Protein AF-A0A941TWW2-F1 (afdb_monomer_lite)

pLDDT: mean 86.28, std 21.62, range [27.8, 98.62]

Secondary structure (DSSP, 8-state):
--TT-----------S-S--------------------HHHHHHHHHHHHHHHHHHHHHHHHHHHHHHHHHHTTS-TTPPP-TTSTTHHHHHHHHHHHHHHHHHHHHHHHHHHHHHHHHHHHHHHHHH---TT-TTHHHHHHHHHHHHHHHHHHHHHHHHHHHTT----TTS-HHHHHHHHHHHHH-GGGS-TTSPPPHHHHHHHHHHHHHHHHHHHHHHHHH-

Structure (mmCIF, N/CA/C/O backbone):
data_AF-A0A941TWW2-F1
#
_entry.id   AF-A0A941TWW2-F1
#
loop_
_atom_site.group_PDB
_atom_site.id
_atom_site.type_symbol
_atom_site.label_atom_id
_atom_site.label_alt_id
_atom_site.label_comp_id
_atom_site.label_asym_id
_atom_site.label_entity_id
_atom_site.label_seq_id
_atom_site.pdbx_PDB_ins_code
_atom_site.Cartn_x
_atom_site.Cartn_y
_atom_site.Cartn_z
_atom_site.occupancy
_atom_site.B_iso_or_equiv
_atom_site.auth_seq_id
_atom_site.auth_comp_id
_atom_site.auth_asym_id
_atom_site.auth_atom_id
_atom_site.pdbx_PDB_model_num
ATOM 1 N N . MET A 1 1 ? -7.778 19.642 9.843 1.00 31.55 1 MET A N 1
ATOM 2 C CA . MET A 1 1 ? -6.956 19.128 8.729 1.00 31.55 1 MET A CA 1
ATOM 3 C C . MET A 1 1 ? -7.679 17.928 8.153 1.00 31.55 1 MET A C 1
ATOM 5 O O . MET A 1 1 ? -7.738 16.903 8.819 1.00 31.55 1 MET A O 1
ATOM 9 N N . ASP A 1 2 ? -8.313 18.091 6.994 1.00 27.80 2 ASP A N 1
ATOM 10 C CA . ASP A 1 2 ? -8.985 16.993 6.299 1.00 27.80 2 ASP A CA 1
ATOM 11 C C . ASP A 1 2 ? -7.942 16.050 5.682 1.00 27.80 2 ASP A C 1
ATOM 13 O O . ASP A 1 2 ? -7.173 16.494 4.828 1.00 27.80 2 ASP A O 1
ATOM 17 N N . PRO A 1 3 ? -7.920 14.755 6.040 1.00 31.70 3 PRO A N 1
ATOM 18 C CA . PRO A 1 3 ? -7.000 13.784 5.444 1.00 31.70 3 PRO A CA 1
ATOM 19 C C . PRO A 1 3 ? -7.348 13.426 3.985 1.00 31.70 3 PRO A C 1
ATOM 21 O O . PRO A 1 3 ? -6.664 12.611 3.380 1.00 31.70 3 PRO A O 1
ATOM 24 N N . ASN A 1 4 ? -8.397 14.033 3.412 1.00 33.44 4 ASN A N 1
ATOM 25 C CA . ASN A 1 4 ? -8.918 13.741 2.073 1.00 33.44 4 ASN A CA 1
ATOM 26 C C . ASN A 1 4 ? -8.639 14.828 1.025 1.00 33.44 4 ASN A C 1
ATOM 28 O O . ASN A 1 4 ? -9.152 14.744 -0.091 1.00 33.44 4 ASN A O 1
ATOM 32 N N . ARG A 1 5 ? -7.811 15.835 1.329 1.00 30.86 5 ARG A N 1
ATOM 33 C CA . ARG A 1 5 ? -7.345 16.791 0.314 1.00 30.86 5 ARG A CA 1
ATOM 34 C C . ARG A 1 5 ? -6.150 16.193 -0.433 1.00 30.86 5 ARG A C 1
ATOM 36 O O . ARG A 1 5 ? -5.017 16.631 -0.264 1.00 30.86 5 ARG A O 1
ATOM 43 N N . ILE A 1 6 ? -6.406 15.144 -1.218 1.00 37.75 6 ILE A N 1
ATOM 44 C CA . ILE A 1 6 ? -5.448 14.666 -2.218 1.00 37.75 6 ILE A CA 1
ATOM 45 C C . ILE A 1 6 ? -5.295 15.809 -3.216 1.00 37.75 6 ILE A C 1
ATOM 47 O O . ILE A 1 6 ? -6.261 16.220 -3.854 1.00 37.75 6 ILE A O 1
ATOM 51 N N . ASN A 1 7 ? -4.092 16.368 -3.245 1.00 32.19 7 ASN A N 1
ATOM 52 C CA . ASN A 1 7 ? -3.672 17.433 -4.135 1.00 32.19 7 ASN A CA 1
ATOM 53 C C . ASN A 1 7 ? -3.920 16.969 -5.581 1.00 32.19 7 ASN A C 1
ATOM 55 O O . ASN A 1 7 ? -3.182 16.135 -6.100 1.00 32.19 7 ASN A O 1
ATOM 59 N N . ASP A 1 8 ? -4.996 17.457 -6.197 1.00 39.62 8 ASP A N 1
ATOM 60 C CA . ASP A 1 8 ? -5.318 17.250 -7.609 1.00 39.62 8 ASP A CA 1
ATOM 61 C C . ASP A 1 8 ? -4.437 18.203 -8.425 1.00 39.62 8 ASP A C 1
ATOM 63 O O . ASP A 1 8 ? -4.885 19.221 -8.946 1.00 39.62 8 ASP A O 1
ATOM 67 N N . GLN A 1 9 ? -3.129 17.942 -8.407 1.00 31.66 9 GLN A N 1
ATOM 68 C CA . GLN A 1 9 ? -2.209 18.599 -9.322 1.00 31.66 9 GLN A CA 1
ATOM 69 C C . GLN A 1 9 ? -2.414 17.954 -10.700 1.00 31.66 9 GLN A C 1
ATOM 71 O O . GLN A 1 9 ? -2.431 16.719 -10.782 1.00 31.66 9 GLN A O 1
ATOM 76 N N . PRO A 1 10 ? -2.610 18.742 -11.770 1.00 34.22 10 PRO A N 1
ATOM 77 C CA . PRO A 1 10 ? -2.652 18.196 -13.117 1.00 34.22 10 PRO A CA 1
ATOM 78 C C . PRO A 1 10 ? -1.336 17.456 -13.387 1.00 34.22 10 PRO A C 1
ATOM 80 O O . PRO A 1 10 ? -0.259 17.965 -13.089 1.00 34.22 10 PRO A O 1
ATOM 83 N N . ASP A 1 11 ? -1.429 16.230 -13.908 1.00 42.19 11 ASP A N 1
ATOM 84 C CA . ASP A 1 11 ? -0.271 15.445 -14.339 1.00 42.19 11 ASP A CA 1
ATOM 85 C C . ASP A 1 11 ? 0.396 16.182 -15.531 1.00 42.19 11 ASP A C 1
ATOM 87 O O . ASP A 1 11 ? 0.048 15.937 -16.687 1.00 42.19 11 ASP A O 1
ATOM 91 N N . GLU A 1 12 ? 1.300 17.133 -15.260 1.00 35.75 12 GLU A N 1
ATOM 92 C CA . GLU A 1 12 ? 1.979 17.963 -16.276 1.00 35.75 12 GLU A CA 1
ATOM 93 C C . GLU A 1 12 ? 3.035 17.201 -17.099 1.00 35.75 12 GLU A C 1
ATOM 95 O O . GLU A 1 12 ? 3.472 17.686 -18.141 1.00 35.75 12 GLU A O 1
ATOM 100 N N . ASP A 1 13 ? 3.359 15.958 -16.741 1.00 37.91 13 ASP A N 1
ATOM 101 C CA . ASP A 1 13 ? 4.308 15.120 -17.483 1.00 37.91 13 ASP A CA 1
ATOM 102 C C . ASP A 1 13 ? 3.626 14.257 -18.557 1.00 37.91 13 ASP A C 1
ATOM 104 O O . ASP A 1 13 ? 3.825 13.044 -18.661 1.00 37.91 13 ASP A O 1
ATOM 108 N N . ASN A 1 14 ? 2.820 14.900 -19.404 1.00 39.22 14 ASN A N 1
ATOM 109 C CA . ASN A 1 14 ? 2.452 14.351 -20.706 1.00 39.22 14 ASN A CA 1
ATOM 110 C C . ASN A 1 14 ? 3.455 14.863 -21.756 1.00 39.22 14 ASN A C 1
ATOM 112 O O . ASN A 1 14 ? 3.296 15.988 -22.243 1.00 39.22 14 ASN A O 1
ATOM 116 N N . PRO A 1 15 ? 4.488 14.091 -22.152 1.00 35.12 15 PRO A N 1
ATOM 117 C CA . PRO A 1 15 ? 5.307 14.477 -23.288 1.00 35.12 15 PRO A CA 1
ATOM 118 C C . PRO A 1 15 ? 4.431 14.419 -24.544 1.00 35.12 15 PRO A C 1
ATOM 120 O O . PRO A 1 15 ? 4.076 13.344 -25.026 1.00 35.12 15 PRO A O 1
ATOM 123 N N . LYS A 1 16 ? 4.056 15.607 -25.032 1.00 39.44 16 LYS A N 1
ATOM 124 C CA . LYS A 1 16 ? 3.366 15.864 -26.302 1.00 39.44 16 LYS A CA 1
ATOM 125 C C . LYS A 1 16 ? 3.783 14.861 -27.385 1.00 39.44 16 LYS A C 1
ATOM 127 O O . LYS A 1 16 ? 4.965 14.765 -27.705 1.00 39.44 16 LYS A O 1
ATOM 132 N N . GLY A 1 17 ? 2.805 14.195 -28.000 1.00 35.50 17 GLY A N 1
ATOM 133 C CA . GLY A 1 17 ? 3.034 13.410 -29.213 1.00 35.50 17 GLY A CA 1
ATOM 134 C C . GLY A 1 17 ? 2.022 12.292 -29.436 1.00 35.50 17 GLY A C 1
ATOM 135 O O . GLY A 1 17 ? 2.401 11.128 -29.435 1.00 35.50 17 GLY A O 1
ATOM 136 N N . ALA A 1 18 ? 0.749 12.632 -29.622 1.00 31.48 18 ALA A N 1
ATOM 137 C CA . ALA A 1 18 ? -0.189 11.768 -30.330 1.00 31.48 18 ALA A CA 1
ATOM 138 C C . ALA A 1 18 ? -1.117 12.663 -31.157 1.00 31.48 18 ALA A C 1
ATOM 140 O O . ALA A 1 18 ? -1.601 13.685 -30.664 1.00 31.48 18 ALA A O 1
ATOM 141 N N . ASP A 1 19 ? -1.251 12.300 -32.425 1.00 29.80 19 ASP A N 1
ATOM 142 C CA . ASP A 1 19 ? -1.867 13.037 -33.518 1.00 29.80 19 ASP A CA 1
ATOM 143 C C . ASP A 1 19 ? -3.165 13.762 -33.155 1.00 29.80 19 ASP A C 1
ATOM 145 O O . ASP A 1 19 ? -4.159 13.163 -32.745 1.00 29.80 19 ASP A O 1
ATOM 149 N N . ARG A 1 20 ? -3.177 15.076 -33.393 1.00 32.50 20 ARG A N 1
ATOM 150 C CA . ARG A 1 20 ? -4.419 15.828 -33.572 1.00 32.50 20 ARG A CA 1
ATOM 151 C C . ARG A 1 20 ? -4.822 15.691 -35.035 1.00 32.50 20 ARG A C 1
ATOM 153 O O . ARG A 1 20 ? -4.457 16.533 -35.849 1.00 32.50 20 ARG A O 1
ATOM 160 N N . HIS A 1 21 ? -5.551 14.629 -35.365 1.00 30.73 21 HIS A N 1
ATOM 161 C CA . HIS A 1 21 ? -6.350 14.626 -36.584 1.00 30.73 21 HIS A CA 1
ATOM 162 C C . HIS A 1 21 ? -7.645 15.391 -36.305 1.00 30.73 21 HIS A C 1
ATOM 164 O O . HIS A 1 21 ? -8.498 14.964 -35.530 1.00 30.73 21 HIS A O 1
ATOM 170 N N . GLU A 1 22 ? -7.720 16.582 -36.886 1.00 30.61 22 GLU A N 1
ATOM 171 C CA . GLU A 1 22 ? -8.873 17.468 -36.862 1.00 30.61 22 GLU A CA 1
ATOM 172 C C . GLU A 1 22 ? -9.880 17.080 -37.956 1.00 30.61 22 GLU A C 1
ATOM 174 O O . GLU A 1 22 ? -9.494 16.683 -39.054 1.00 30.61 22 GLU A O 1
ATOM 179 N N . ALA A 1 23 ? -11.156 17.294 -37.619 1.00 31.08 23 ALA A N 1
ATOM 180 C CA . ALA A 1 23 ? -12.359 17.311 -38.452 1.00 31.08 23 ALA A CA 1
ATOM 181 C C . ALA A 1 23 ? -13.025 15.964 -38.798 1.00 31.08 23 ALA A C 1
ATOM 183 O O . ALA A 1 23 ? -12.758 15.360 -39.829 1.00 31.08 23 ALA A O 1
ATOM 184 N N . ASP A 1 24 ? -14.055 15.624 -38.016 1.00 31.86 24 ASP A N 1
ATOM 185 C CA . ASP A 1 24 ? -15.310 15.144 -38.597 1.00 31.86 24 ASP A CA 1
ATOM 186 C C . ASP A 1 24 ? -16.445 16.075 -38.144 1.00 31.86 24 ASP A C 1
ATOM 188 O O . ASP A 1 24 ? -16.728 16.220 -36.951 1.00 31.86 24 ASP A O 1
ATOM 192 N N . ARG A 1 25 ? -17.017 16.802 -39.107 1.00 37.47 25 ARG A N 1
ATOM 193 C CA . ARG A 1 25 ? -18.183 17.664 -38.911 1.00 37.47 25 ARG A CA 1
ATOM 194 C C . ARG A 1 25 ? -19.414 16.886 -39.357 1.00 37.47 25 ARG A C 1
ATOM 196 O O . ARG A 1 25 ? -19.661 16.768 -40.550 1.00 37.47 25 ARG A O 1
ATOM 203 N N . GLY A 1 26 ? -20.230 16.531 -38.370 1.00 37.03 26 GLY A N 1
ATOM 204 C CA . GLY A 1 26 ? -21.675 16.393 -38.501 1.00 37.03 26 GLY A CA 1
ATOM 205 C C . GLY A 1 26 ? -22.182 14.979 -38.750 1.00 37.03 26 GLY A C 1
ATOM 206 O O . GLY A 1 26 ? -22.039 14.456 -39.849 1.00 37.03 26 GLY A O 1
ATOM 207 N N . ARG A 1 27 ? -22.931 14.443 -37.780 1.00 36.59 27 ARG A N 1
ATOM 208 C CA . ARG A 1 27 ? -24.229 13.821 -38.061 1.00 36.59 27 ARG A CA 1
ATOM 209 C C . ARG A 1 27 ? -25.062 13.681 -36.792 1.00 36.59 27 ARG A C 1
ATOM 211 O O . ARG A 1 27 ? -24.553 13.328 -35.735 1.00 36.59 27 ARG A O 1
ATOM 218 N N . ASP A 1 28 ? -26.338 13.974 -36.965 1.00 40.09 28 ASP A N 1
ATOM 219 C CA . ASP A 1 28 ? -27.452 13.793 -36.047 1.00 40.09 28 ASP A CA 1
ATOM 220 C C . ASP A 1 28 ? -27.391 12.424 -35.354 1.00 40.09 28 ASP A C 1
ATOM 222 O O . ASP A 1 28 ? -27.399 11.380 -36.007 1.00 40.09 28 ASP A O 1
ATOM 226 N N . GLY A 1 29 ? -27.312 12.426 -34.027 1.00 37.59 29 GLY A N 1
ATOM 227 C CA . GLY A 1 29 ? -27.297 11.218 -33.218 1.00 37.59 29 GLY A CA 1
ATOM 228 C C . GLY A 1 29 ? -27.858 11.549 -31.850 1.00 37.59 29 GLY A C 1
ATOM 229 O O . GLY A 1 29 ? -27.303 12.403 -31.167 1.00 37.59 29 GLY A O 1
ATOM 230 N N . GLU A 1 30 ? -28.981 10.912 -31.519 1.00 39.44 30 GLU A N 1
ATOM 231 C CA . GLU A 1 30 ? -29.586 10.802 -30.189 1.00 39.44 30 GLU A CA 1
ATOM 232 C C . GLU A 1 30 ? -28.590 11.115 -29.066 1.00 39.44 30 GLU A C 1
ATOM 234 O O . GLU A 1 30 ? -27.539 10.473 -28.978 1.00 39.44 30 GLU A O 1
ATOM 239 N N . ASP A 1 31 ? -28.923 12.079 -28.203 1.00 43.62 31 ASP A N 1
ATOM 240 C CA . ASP A 1 31 ? -28.197 12.341 -26.961 1.00 43.62 31 ASP A CA 1
ATOM 241 C C . ASP A 1 31 ? -28.288 11.093 -26.067 1.00 43.62 31 ASP A C 1
ATOM 243 O O . ASP A 1 31 ? -29.102 11.002 -25.146 1.00 43.62 31 ASP A O 1
ATOM 247 N N . VAL A 1 32 ? -27.454 10.089 -26.346 1.00 50.03 32 VAL A N 1
ATOM 248 C CA . VAL A 1 32 ? -27.241 8.943 -25.475 1.00 50.03 32 VAL A CA 1
ATOM 249 C C . VAL A 1 32 ? -26.565 9.511 -24.240 1.00 50.03 32 VAL A C 1
ATOM 251 O O . VAL A 1 32 ? -25.343 9.679 -24.193 1.00 50.03 32 VAL A O 1
ATOM 254 N N . VAL A 1 33 ? -27.378 9.869 -23.246 1.00 48.59 33 VAL A N 1
ATOM 255 C CA . VAL A 1 33 ? -26.927 10.294 -21.925 1.00 48.59 33 VAL A CA 1
ATOM 256 C C . VAL A 1 33 ? -26.059 9.167 -21.378 1.00 48.59 33 VAL A C 1
ATOM 258 O O . VAL A 1 33 ? -26.560 8.170 -20.860 1.00 48.59 33 VAL A O 1
ATOM 261 N N . LYS A 1 34 ? -24.735 9.291 -21.535 1.00 53.09 34 LYS A N 1
ATOM 262 C CA . LYS A 1 34 ? -23.790 8.326 -20.974 1.00 53.09 34 LYS A CA 1
ATOM 263 C C . LYS A 1 34 ? -24.068 8.256 -19.471 1.00 53.09 34 LYS A C 1
ATOM 265 O O . LYS A 1 34 ? -24.063 9.311 -18.825 1.00 53.09 34 LYS A O 1
ATOM 270 N N . PRO A 1 35 ? -24.321 7.063 -18.903 1.00 65.50 35 PRO A N 1
ATOM 271 C CA . PRO A 1 35 ? -24.608 6.945 -17.484 1.00 65.50 35 PRO A CA 1
ATOM 272 C C . PRO A 1 35 ? -23.452 7.562 -16.694 1.00 65.50 35 PRO A C 1
ATOM 274 O O . PRO A 1 35 ? -22.277 7.372 -17.029 1.00 65.50 35 PRO A O 1
ATOM 277 N N . ARG A 1 36 ? -23.780 8.367 -15.675 1.00 79.75 36 ARG A N 1
ATOM 278 C CA . ARG A 1 36 ? -22.763 8.967 -14.807 1.00 79.75 36 ARG A CA 1
ATOM 279 C C . ARG A 1 36 ? -22.030 7.827 -14.106 1.00 79.75 36 ARG A C 1
ATOM 281 O O . ARG A 1 36 ? -22.596 7.208 -13.215 1.00 79.75 36 ARG A O 1
ATOM 288 N N . LEU A 1 37 ? -20.784 7.584 -14.515 1.00 85.44 37 LEU A N 1
ATOM 289 C CA . LEU A 1 37 ? -19.906 6.610 -13.869 1.00 85.44 37 LEU A CA 1
ATOM 290 C C . LEU A 1 37 ? -19.815 6.904 -12.371 1.00 85.44 37 LEU A C 1
ATOM 292 O O . LEU A 1 37 ? -19.689 8.077 -11.993 1.00 85.44 37 LEU A O 1
ATOM 296 N N . THR A 1 38 ? -19.802 5.869 -11.538 1.00 90.12 38 THR A N 1
ATOM 297 C CA . THR A 1 38 ? -19.549 6.010 -10.099 1.00 90.12 38 THR A CA 1
ATOM 298 C C . THR A 1 38 ? -18.134 6.540 -9.852 1.00 90.12 38 THR A C 1
ATOM 300 O O . THR A 1 38 ? -17.258 6.536 -10.726 1.00 90.12 38 THR A O 1
ATOM 303 N N . TYR A 1 39 ? -17.879 7.064 -8.657 1.00 90.62 39 TYR A N 1
ATOM 304 C CA . TYR A 1 39 ? -16.551 7.504 -8.252 1.00 90.62 39 TYR A CA 1
ATOM 305 C C . TYR A 1 39 ? -15.535 6.361 -8.344 1.00 90.62 39 TYR A C 1
ATOM 307 O O . TYR A 1 39 ? -14.432 6.572 -8.860 1.00 90.62 39 TYR A O 1
ATOM 315 N N . ARG A 1 40 ? -15.933 5.159 -7.909 1.00 92.56 40 ARG A N 1
ATOM 316 C CA . ARG A 1 40 ? -15.148 3.929 -8.029 1.00 92.56 40 ARG A CA 1
ATOM 317 C C . ARG A 1 40 ? -14.809 3.618 -9.486 1.00 92.56 40 ARG A C 1
ATOM 319 O O . ARG A 1 40 ? -13.627 3.550 -9.806 1.00 92.56 40 ARG A O 1
ATOM 326 N N . GLU A 1 41 ? -15.789 3.578 -10.385 1.00 93.00 41 GLU A N 1
ATOM 327 C CA . GLU A 1 41 ? -15.553 3.285 -11.809 1.00 93.00 41 GLU A CA 1
ATOM 328 C C . GLU A 1 41 ? -14.608 4.302 -12.471 1.00 93.00 41 GLU A C 1
ATOM 330 O O . GLU A 1 41 ? -13.737 3.951 -13.270 1.00 93.00 41 GLU A O 1
ATOM 335 N N . ARG A 1 42 ? -14.730 5.597 -12.140 1.00 93.56 42 ARG A N 1
ATOM 336 C CA . ARG A 1 42 ? -13.808 6.624 -12.665 1.00 93.56 42 ARG A CA 1
ATOM 337 C C . ARG A 1 42 ? -12.372 6.401 -12.195 1.00 93.56 42 ARG A C 1
ATOM 339 O O . ARG A 1 42 ? -11.426 6.666 -12.940 1.00 93.56 42 ARG A O 1
ATOM 346 N N . ARG A 1 43 ? -12.207 5.955 -10.952 1.00 95.81 43 ARG A N 1
ATOM 347 C CA . ARG A 1 43 ? -10.911 5.644 -10.346 1.00 95.81 43 ARG A CA 1
ATOM 348 C C . ARG A 1 43 ? -10.325 4.356 -10.922 1.00 95.81 43 ARG A C 1
ATOM 350 O O . ARG A 1 43 ? -9.145 4.363 -11.253 1.00 95.81 43 ARG A O 1
ATOM 357 N N . GLU A 1 44 ? -11.138 3.326 -11.137 1.00 95.44 44 GLU A N 1
ATOM 358 C CA . GLU A 1 44 ? -10.750 2.082 -11.819 1.00 95.44 44 GLU A CA 1
ATOM 359 C C . GLU A 1 44 ? -10.246 2.377 -13.235 1.00 95.44 44 GLU A C 1
ATOM 361 O O . GLU A 1 44 ? -9.111 2.048 -13.566 1.00 95.44 44 GLU A O 1
ATOM 366 N N . ARG A 1 45 ? -10.992 3.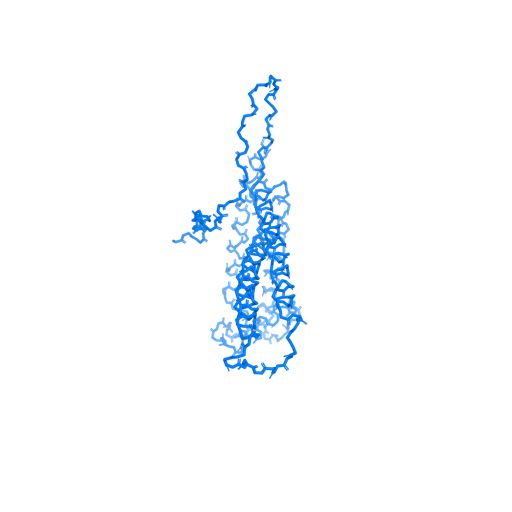164 -14.023 1.00 97.12 45 ARG A N 1
ATOM 367 C CA . ARG A 1 45 ? -10.531 3.631 -15.345 1.00 97.12 45 ARG A CA 1
ATOM 368 C C . ARG A 1 45 ? -9.242 4.453 -15.277 1.00 97.12 45 ARG A C 1
ATOM 370 O O . ARG A 1 45 ? -8.460 4.479 -16.226 1.00 97.12 45 ARG A O 1
ATOM 377 N N . ARG A 1 46 ? -9.003 5.193 -14.186 1.00 96.69 46 ARG A N 1
ATOM 378 C CA . ARG A 1 46 ? -7.727 5.903 -13.985 1.00 96.69 46 ARG A CA 1
ATOM 379 C C . ARG A 1 46 ? -6.589 4.913 -13.732 1.00 96.69 46 ARG A C 1
ATOM 381 O O . ARG A 1 46 ? -5.534 5.107 -14.327 1.00 96.69 46 ARG A O 1
ATOM 388 N N . ALA A 1 47 ? -6.797 3.893 -12.901 1.00 97.62 47 ALA A N 1
ATOM 389 C CA . ALA A 1 47 ? -5.811 2.840 -12.663 1.00 97.62 47 ALA A CA 1
ATOM 390 C C . ALA A 1 47 ? -5.491 2.073 -13.954 1.00 97.62 47 ALA A C 1
ATOM 392 O O . ALA A 1 47 ? -4.325 1.962 -14.315 1.00 97.62 47 ALA A O 1
ATOM 393 N N . GLU A 1 48 ? -6.510 1.674 -14.714 1.00 97.88 48 GLU A N 1
ATOM 394 C CA . GLU A 1 48 ? -6.354 0.968 -15.991 1.00 97.88 48 GLU A CA 1
ATOM 395 C C . GLU A 1 48 ? -5.548 1.787 -17.011 1.00 97.88 48 GLU A C 1
ATOM 397 O O . GLU A 1 48 ? -4.599 1.290 -17.615 1.00 97.88 48 GLU A O 1
ATOM 402 N N . ARG A 1 49 ? -5.833 3.091 -17.146 1.00 98.25 49 ARG A N 1
ATOM 403 C CA . ARG A 1 49 ? -5.016 3.972 -17.999 1.00 98.25 49 ARG A CA 1
ATOM 404 C C . ARG A 1 49 ? -3.562 4.047 -17.539 1.00 98.25 49 ARG A C 1
ATOM 406 O O . ARG A 1 49 ? -2.665 4.066 -18.376 1.00 98.25 49 ARG A O 1
ATOM 413 N N . ARG A 1 50 ? -3.316 4.086 -16.225 1.00 97.88 50 ARG A N 1
ATOM 414 C CA . ARG A 1 50 ? -1.952 4.075 -15.673 1.00 97.88 50 ARG A CA 1
ATOM 415 C C . ARG A 1 50 ? -1.249 2.745 -15.964 1.00 97.88 50 ARG A C 1
ATOM 417 O O . ARG A 1 50 ? -0.089 2.787 -16.357 1.00 97.88 50 ARG A O 1
ATOM 424 N N . ARG A 1 51 ? -1.943 1.604 -15.869 1.00 98.06 51 ARG A N 1
ATOM 425 C CA . ARG A 1 51 ? -1.420 0.286 -16.279 1.00 98.06 51 ARG A CA 1
ATOM 426 C C . ARG A 1 51 ? -1.032 0.275 -17.755 1.00 98.06 51 ARG A C 1
ATOM 428 O O . ARG A 1 51 ? 0.110 -0.031 -18.074 1.00 98.06 51 ARG A O 1
ATOM 435 N N . SER A 1 52 ? -1.924 0.734 -18.631 1.00 98.19 52 SER A N 1
ATOM 436 C CA . SER A 1 52 ? -1.649 0.823 -20.070 1.00 98.19 52 SER A CA 1
ATOM 437 C C . SER A 1 52 ? -0.437 1.714 -20.383 1.00 98.19 52 SER A C 1
ATOM 439 O O . SER A 1 52 ? 0.402 1.368 -21.215 1.00 98.19 52 SER A O 1
ATOM 441 N N . TRP A 1 53 ? -0.283 2.846 -19.685 1.00 98.12 53 TRP A N 1
ATOM 442 C CA . TRP A 1 53 ? 0.912 3.682 -19.825 1.00 98.12 53 TRP A CA 1
ATOM 443 C C . TRP A 1 53 ? 2.175 2.994 -19.313 1.00 98.12 53 TRP A C 1
ATOM 445 O O . TRP A 1 53 ? 3.215 3.115 -19.956 1.00 98.12 53 TRP A O 1
ATOM 455 N N . ALA A 1 54 ? 2.106 2.273 -18.192 1.00 98.31 54 ALA A N 1
ATOM 456 C CA . ALA A 1 54 ? 3.238 1.504 -17.688 1.00 98.31 54 ALA A CA 1
ATOM 457 C C . ALA A 1 54 ? 3.688 0.455 -18.717 1.00 98.31 54 ALA A C 1
ATOM 459 O O . ALA A 1 54 ? 4.862 0.417 -19.072 1.00 98.31 54 ALA A O 1
ATOM 460 N N . GLU A 1 55 ? 2.754 -0.308 -19.286 1.00 98.38 55 GLU A N 1
ATOM 461 C CA . GLU A 1 55 ? 3.026 -1.305 -20.330 1.00 98.38 55 GLU A CA 1
ATOM 462 C C . GLU A 1 55 ? 3.668 -0.689 -21.582 1.00 98.38 55 GLU A C 1
ATOM 464 O O . GLU A 1 55 ? 4.678 -1.193 -22.084 1.00 98.38 55 GLU A O 1
ATOM 469 N N . ASP A 1 56 ? 3.135 0.437 -22.073 1.00 98.31 56 ASP A N 1
ATOM 470 C CA . ASP A 1 56 ? 3.718 1.152 -23.213 1.00 98.31 56 ASP A CA 1
ATOM 471 C C . ASP A 1 56 ? 5.153 1.619 -22.920 1.00 98.31 56 ASP A C 1
ATOM 473 O O . ASP A 1 56 ? 6.045 1.496 -23.769 1.00 98.31 56 ASP A O 1
ATOM 477 N N . ARG A 1 57 ? 5.407 2.121 -21.706 1.00 98.25 57 ARG A N 1
ATOM 478 C CA . ARG A 1 57 ? 6.741 2.549 -21.271 1.00 98.25 57 ARG A CA 1
ATOM 479 C C . ARG A 1 57 ? 7.697 1.372 -21.122 1.00 98.25 57 ARG A C 1
ATOM 481 O O . ARG A 1 57 ? 8.816 1.471 -21.620 1.00 98.25 57 ARG A O 1
ATOM 488 N N . THR A 1 58 ? 7.256 0.249 -20.567 1.00 98.50 58 THR A N 1
ATOM 489 C CA . THR A 1 58 ? 8.039 -0.994 -20.496 1.00 98.50 58 THR A CA 1
ATOM 490 C C . THR A 1 58 ? 8.432 -1.474 -21.890 1.00 98.50 58 THR A C 1
ATOM 492 O O . THR A 1 58 ? 9.602 -1.763 -22.148 1.00 98.50 58 THR A O 1
ATOM 495 N N . ARG A 1 59 ? 7.492 -1.468 -22.842 1.00 98.62 59 ARG A N 1
ATOM 496 C CA . ARG A 1 59 ? 7.768 -1.822 -24.241 1.00 98.62 59 ARG A CA 1
ATOM 497 C C . ARG A 1 59 ? 8.798 -0.884 -24.877 1.00 98.62 59 ARG A C 1
ATOM 499 O O . ARG A 1 59 ? 9.719 -1.348 -25.549 1.00 98.62 59 ARG A O 1
ATOM 506 N N . LYS A 1 60 ? 8.675 0.429 -24.658 1.00 98.19 60 LYS A N 1
ATOM 507 C CA . LYS A 1 60 ? 9.640 1.430 -25.151 1.00 98.19 60 LYS A CA 1
ATOM 508 C C . LYS A 1 60 ? 11.017 1.279 -24.502 1.00 98.19 60 LYS A C 1
ATOM 510 O O . LYS A 1 60 ? 12.019 1.430 -25.199 1.00 98.19 60 LYS A O 1
ATOM 515 N N . ALA A 1 61 ? 11.076 0.950 -23.212 1.00 98.38 61 ALA A N 1
ATOM 516 C CA . ALA A 1 61 ? 12.320 0.661 -22.507 1.00 98.38 61 ALA A CA 1
ATOM 517 C C . ALA A 1 61 ? 13.030 -0.551 -23.123 1.00 98.38 61 ALA A C 1
ATOM 519 O O . ALA A 1 61 ? 14.200 -0.452 -23.490 1.00 98.38 61 ALA A O 1
ATOM 520 N N . GLY A 1 62 ? 12.298 -1.652 -23.333 1.00 98.06 62 GLY A N 1
ATOM 521 C CA . GLY A 1 62 ? 12.811 -2.850 -24.000 1.00 98.06 62 GLY A CA 1
ATOM 522 C C . GLY A 1 62 ? 13.322 -2.560 -25.412 1.00 98.06 62 GLY A C 1
ATOM 523 O O . GLY A 1 62 ? 14.460 -2.886 -25.737 1.00 98.06 62 GLY A O 1
ATOM 524 N N . ALA A 1 63 ? 12.538 -1.853 -26.232 1.00 98.50 63 ALA A N 1
ATOM 525 C CA . ALA A 1 63 ? 12.948 -1.481 -27.587 1.00 98.50 63 ALA A CA 1
ATOM 526 C C . ALA A 1 63 ? 14.208 -0.592 -27.610 1.00 98.50 63 ALA A C 1
ATOM 528 O O . ALA A 1 63 ? 15.070 -0.753 -28.475 1.00 98.50 63 ALA A O 1
ATOM 529 N N . ALA A 1 64 ? 14.342 0.342 -26.662 1.00 98.31 64 ALA A N 1
ATOM 530 C CA . ALA A 1 64 ? 15.533 1.176 -26.535 1.00 98.31 64 ALA A CA 1
ATOM 531 C C . ALA A 1 64 ? 16.759 0.363 -26.085 1.00 98.31 64 ALA A C 1
ATOM 533 O O . ALA A 1 64 ? 17.842 0.554 -26.639 1.00 98.31 64 ALA A O 1
ATOM 534 N N . ALA A 1 65 ? 16.588 -0.579 -25.153 1.00 98.12 65 ALA A N 1
ATOM 535 C CA . ALA A 1 65 ? 17.653 -1.476 -24.713 1.00 98.12 65 ALA A CA 1
ATOM 536 C C . ALA A 1 65 ? 18.141 -2.390 -25.851 1.00 98.12 65 ALA A C 1
ATOM 538 O O . ALA A 1 65 ? 19.348 -2.515 -26.064 1.00 98.12 65 ALA A O 1
ATOM 539 N N . GLU A 1 66 ? 17.229 -2.964 -26.642 1.00 98.19 66 GLU A N 1
ATOM 540 C CA . GLU A 1 66 ? 17.603 -3.751 -27.824 1.00 98.19 66 GLU A CA 1
ATOM 541 C C . GLU A 1 66 ? 18.314 -2.894 -28.878 1.00 98.19 66 GLU A C 1
ATOM 543 O O . GLU A 1 66 ? 19.325 -3.308 -29.443 1.00 98.19 66 GLU A O 1
ATOM 548 N N . ALA A 1 67 ? 17.862 -1.656 -29.100 1.00 97.62 67 ALA A N 1
ATOM 549 C CA . ALA A 1 67 ? 18.543 -0.733 -30.004 1.00 97.62 67 ALA A CA 1
ATOM 550 C C . ALA A 1 67 ? 19.960 -0.365 -29.522 1.00 97.62 67 ALA A C 1
ATOM 552 O O . ALA A 1 67 ? 20.854 -0.187 -30.353 1.00 97.62 67 ALA A O 1
ATOM 553 N N . ALA A 1 68 ? 20.184 -0.266 -28.206 1.00 97.06 68 ALA A N 1
ATOM 554 C CA . ALA A 1 68 ? 21.515 -0.060 -27.637 1.00 97.06 68 ALA A CA 1
ATOM 555 C C . ALA A 1 68 ? 22.434 -1.259 -27.921 1.00 97.06 68 ALA A C 1
ATOM 557 O O . ALA A 1 68 ? 23.549 -1.071 -28.408 1.00 97.06 68 ALA A O 1
ATOM 558 N N . ARG A 1 69 ? 21.941 -2.487 -27.707 1.00 95.88 69 ARG A N 1
ATOM 559 C CA . ARG A 1 69 ? 22.672 -3.729 -28.024 1.00 95.88 69 ARG A CA 1
ATOM 560 C C . ARG A 1 69 ? 22.991 -3.837 -29.515 1.00 95.88 69 ARG A C 1
ATOM 562 O O . ARG A 1 69 ? 24.115 -4.156 -29.891 1.00 95.88 69 ARG A O 1
ATOM 569 N N . ALA A 1 70 ? 22.028 -3.513 -30.376 1.00 96.56 70 ALA A N 1
ATOM 570 C CA . ALA A 1 70 ? 22.220 -3.528 -31.822 1.00 96.56 70 ALA A CA 1
ATOM 571 C C . ALA A 1 70 ? 23.272 -2.503 -32.288 1.00 96.56 70 ALA A C 1
ATOM 573 O O . ALA A 1 70 ? 24.005 -2.762 -33.243 1.00 96.56 70 ALA A O 1
ATOM 574 N N . ALA A 1 71 ? 23.385 -1.351 -31.615 1.00 95.19 71 ALA A N 1
ATOM 575 C CA . ALA A 1 71 ? 24.366 -0.323 -31.962 1.00 95.19 71 ALA A CA 1
ATOM 576 C C . ALA A 1 71 ? 25.820 -0.786 -31.755 1.00 95.19 71 ALA A C 1
ATOM 578 O O . ALA A 1 71 ? 26.691 -0.365 -32.522 1.00 95.19 71 ALA A O 1
ATOM 579 N N . THR A 1 72 ? 26.072 -1.669 -30.782 1.00 94.38 72 THR A N 1
ATOM 580 C CA . THR A 1 72 ? 27.403 -2.220 -30.470 1.00 94.38 72 THR A CA 1
ATOM 581 C C . THR A 1 72 ? 27.623 -3.650 -30.959 1.00 94.38 72 THR A C 1
ATOM 583 O O . THR A 1 72 ? 28.723 -4.161 -30.803 1.00 94.38 72 THR A O 1
ATOM 586 N N . ALA A 1 73 ? 26.650 -4.288 -31.619 1.00 93.19 73 ALA A N 1
ATOM 587 C CA . ALA A 1 73 ? 26.741 -5.690 -32.051 1.00 93.19 73 ALA A CA 1
ATOM 588 C C . ALA A 1 73 ? 27.972 -6.019 -32.927 1.00 93.19 73 ALA A C 1
ATOM 590 O O . ALA A 1 73 ? 28.431 -7.156 -32.960 1.00 93.19 73 ALA A O 1
ATOM 591 N N . GLY A 1 74 ? 28.520 -5.027 -33.635 1.00 88.25 74 GLY A N 1
ATOM 592 C CA . GLY A 1 74 ? 29.738 -5.164 -34.442 1.00 88.25 74 GLY A CA 1
ATOM 593 C C . GLY A 1 74 ? 31.040 -4.786 -33.727 1.00 88.25 74 GLY A C 1
ATOM 594 O O . GLY A 1 74 ? 32.039 -4.574 -34.413 1.00 88.25 74 GLY A O 1
ATOM 595 N N . ILE A 1 75 ? 31.017 -4.608 -32.404 1.00 89.12 75 ILE A N 1
ATOM 596 C CA . ILE A 1 75 ? 32.161 -4.246 -31.560 1.00 89.12 75 ILE A CA 1
ATOM 597 C C . ILE A 1 75 ? 32.324 -5.336 -30.490 1.00 89.12 75 ILE A C 1
ATOM 599 O O . ILE A 1 75 ? 31.492 -5.430 -29.586 1.00 89.12 75 ILE A O 1
ATOM 603 N N . PRO A 1 76 ? 33.381 -6.162 -30.569 1.00 90.25 76 PRO A N 1
ATOM 604 C CA . PRO A 1 76 ? 33.763 -7.061 -29.490 1.00 90.25 76 PRO A CA 1
ATOM 605 C C . PRO A 1 76 ? 33.891 -6.336 -28.146 1.00 90.25 76 PRO A C 1
ATOM 607 O O . PRO A 1 76 ? 34.484 -5.259 -28.050 1.00 90.25 76 PRO A O 1
ATOM 610 N N . PHE A 1 77 ? 33.364 -6.948 -27.088 1.00 86.50 77 PHE A N 1
ATOM 611 C CA . PHE A 1 77 ? 33.466 -6.397 -25.740 1.00 86.50 77 PHE A CA 1
ATOM 612 C C . PHE A 1 77 ? 34.931 -6.210 -25.322 1.00 86.50 77 PHE A C 1
ATOM 614 O O . PHE A 1 77 ? 35.760 -7.097 -25.514 1.00 86.50 77 PHE A O 1
ATOM 621 N N . GLY A 1 78 ? 35.242 -5.047 -24.742 1.00 87.19 78 GLY A N 1
ATOM 622 C CA . GLY A 1 78 ? 36.591 -4.706 -24.281 1.00 87.19 78 GLY A CA 1
ATOM 623 C C . GLY A 1 78 ? 37.558 -4.239 -25.375 1.00 87.19 78 GLY A C 1
ATOM 624 O O . GLY A 1 78 ? 38.712 -3.954 -25.061 1.00 87.19 78 GLY A O 1
ATOM 625 N N . GLN A 1 79 ? 37.126 -4.124 -26.638 1.00 89.44 79 GLN A N 1
ATOM 626 C CA . GLN A 1 79 ? 37.979 -3.583 -27.696 1.00 89.44 79 GLN A CA 1
ATOM 627 C C . GLN A 1 79 ? 38.279 -2.084 -27.456 1.00 89.44 79 GLN A C 1
ATOM 629 O O . GLN A 1 79 ? 37.343 -1.291 -27.323 1.00 89.44 79 GLN A O 1
ATOM 634 N N . PRO A 1 80 ? 39.560 -1.658 -27.419 1.00 91.00 80 PRO A N 1
ATOM 635 C CA . PRO A 1 80 ? 39.906 -0.248 -27.269 1.00 91.00 80 PRO A CA 1
ATOM 636 C C . PRO A 1 80 ? 39.613 0.551 -28.547 1.00 91.00 80 PRO A C 1
ATOM 638 O O . PRO A 1 80 ? 39.684 0.031 -29.664 1.00 91.00 80 PRO A O 1
ATOM 641 N N . ILE A 1 81 ? 39.352 1.853 -28.390 1.00 90.94 81 ILE A N 1
ATOM 642 C CA . ILE A 1 81 ? 39.259 2.783 -29.523 1.00 90.94 81 ILE A CA 1
ATOM 643 C C . ILE A 1 81 ? 40.669 3.025 -30.073 1.00 90.94 81 ILE A C 1
ATOM 645 O O . ILE A 1 81 ? 41.526 3.571 -29.381 1.00 90.94 81 ILE A O 1
ATOM 649 N N . LEU A 1 82 ? 40.915 2.638 -31.325 1.00 91.06 82 LEU A N 1
ATOM 650 C CA . LEU A 1 82 ? 42.202 2.863 -31.989 1.00 91.06 82 LEU A CA 1
ATOM 651 C C . LEU A 1 82 ? 42.280 4.300 -32.529 1.00 91.06 82 LEU A C 1
ATOM 653 O O . LEU A 1 82 ? 41.749 4.591 -33.603 1.00 91.06 82 LEU A O 1
ATOM 657 N N . ALA A 1 83 ? 42.929 5.197 -31.784 1.00 91.12 83 ALA A N 1
ATOM 658 C CA . ALA A 1 83 ? 43.104 6.596 -32.174 1.00 91.12 83 ALA A CA 1
ATOM 659 C C . ALA A 1 83 ? 43.920 6.728 -33.475 1.00 91.12 83 ALA A C 1
ATOM 661 O O . ALA A 1 83 ? 44.957 6.089 -33.640 1.00 91.12 83 ALA A O 1
ATOM 662 N N . GLY A 1 84 ? 43.440 7.550 -34.412 1.00 90.12 84 GLY A N 1
ATOM 663 C CA . GLY A 1 84 ? 44.059 7.755 -35.726 1.00 90.12 84 GLY A CA 1
ATOM 664 C C . GLY A 1 84 ? 43.736 6.673 -36.764 1.00 90.12 84 GLY A C 1
ATOM 665 O O . GLY A 1 84 ? 44.115 6.813 -37.925 1.00 90.12 84 GLY A O 1
ATOM 666 N N . HIS A 1 85 ? 43.012 5.611 -36.394 1.00 92.56 85 HIS A N 1
ATOM 667 C CA . HIS A 1 85 ? 42.600 4.566 -37.329 1.00 92.56 85 HIS A CA 1
ATOM 668 C C . HIS A 1 85 ? 41.293 4.936 -38.051 1.00 92.56 85 HIS A C 1
ATOM 670 O O . HIS A 1 85 ? 40.406 5.578 -37.487 1.00 92.56 85 HIS A O 1
ATOM 676 N N . HIS A 1 86 ? 41.107 4.471 -39.291 1.00 92.06 86 HIS A N 1
ATOM 677 C CA . HIS A 1 86 ? 39.910 4.777 -40.092 1.00 92.06 86 HIS A CA 1
ATOM 678 C C . HIS A 1 86 ? 38.592 4.312 -39.433 1.00 92.06 86 HIS A C 1
ATOM 680 O O . HIS A 1 86 ? 37.526 4.869 -39.699 1.00 92.06 86 HIS A O 1
ATOM 686 N N . SER A 1 87 ? 38.653 3.307 -38.550 1.00 89.56 87 SER A N 1
ATOM 687 C CA . SER A 1 87 ? 37.502 2.777 -37.810 1.00 89.56 87 SER A CA 1
ATOM 688 C C . SER A 1 87 ? 37.127 3.585 -36.560 1.00 89.56 87 SER A C 1
ATOM 690 O O . SER A 1 87 ? 36.026 3.383 -36.041 1.00 89.56 87 SER A O 1
ATOM 692 N N . GLN A 1 88 ? 37.980 4.514 -36.105 1.00 93.38 88 GLN A N 1
ATOM 693 C CA . GLN A 1 88 ? 37.786 5.298 -34.878 1.00 93.38 88 GLN A CA 1
ATOM 694 C C . GLN A 1 88 ? 36.401 5.955 -34.837 1.00 93.38 88 GLN A C 1
ATOM 696 O O . GLN A 1 88 ? 35.596 5.671 -33.952 1.00 93.38 88 GLN A O 1
ATOM 701 N N . ARG A 1 89 ? 36.076 6.755 -35.862 1.00 93.19 89 ARG A N 1
ATOM 702 C CA . ARG A 1 89 ? 34.810 7.507 -35.935 1.00 93.19 89 ARG A CA 1
ATOM 703 C C . ARG A 1 89 ? 33.579 6.602 -35.917 1.00 93.19 89 ARG A C 1
ATOM 705 O O . ARG A 1 89 ? 32.536 6.986 -35.395 1.00 93.19 89 ARG A O 1
ATOM 712 N N . ARG A 1 90 ? 33.666 5.410 -36.520 1.00 92.00 90 ARG A N 1
ATOM 713 C CA . ARG A 1 90 ? 32.572 4.424 -36.508 1.00 92.00 90 ARG A CA 1
ATOM 714 C C . ARG A 1 90 ? 32.386 3.851 -35.105 1.00 92.00 90 ARG A C 1
ATOM 716 O O . ARG A 1 90 ? 31.246 3.682 -34.682 1.00 92.00 90 ARG A O 1
ATOM 723 N N . HIS A 1 91 ? 33.487 3.555 -34.420 1.00 94.12 91 HIS A N 1
ATOM 724 C CA . HIS A 1 91 ? 33.480 3.002 -33.072 1.00 94.12 91 HIS A CA 1
ATOM 725 C C . HIS A 1 91 ? 32.910 4.002 -32.055 1.00 94.12 91 HIS A C 1
ATOM 727 O O . HIS A 1 91 ? 31.963 3.676 -31.346 1.00 94.12 91 HIS A O 1
ATOM 733 N N . GLU A 1 92 ? 33.394 5.246 -32.059 1.00 94.38 92 GLU A N 1
ATOM 734 C CA . GLU A 1 92 ? 32.895 6.325 -31.192 1.00 94.38 92 GLU A CA 1
ATOM 735 C C . GLU A 1 92 ? 31.388 6.553 -31.378 1.00 94.38 92 GLU A C 1
ATOM 737 O O . GLU A 1 92 ? 30.627 6.502 -30.416 1.00 94.38 92 GLU A O 1
ATOM 742 N N . ARG A 1 93 ? 30.923 6.681 -32.629 1.00 95.00 93 ARG A N 1
ATOM 743 C CA . ARG A 1 93 ? 29.492 6.857 -32.939 1.00 95.00 93 ARG A CA 1
ATOM 744 C C . ARG A 1 93 ? 28.624 5.655 -32.571 1.00 95.00 93 ARG A C 1
ATOM 746 O O . ARG A 1 93 ? 27.412 5.790 -32.416 1.00 95.00 93 ARG A O 1
ATOM 753 N N . ALA A 1 94 ? 29.180 4.447 -32.547 1.00 95.62 94 ALA A N 1
ATOM 754 C CA . ALA A 1 94 ? 28.445 3.267 -32.106 1.00 95.62 94 ALA A CA 1
ATOM 755 C C . ALA A 1 94 ? 28.231 3.298 -30.589 1.00 95.62 94 ALA A C 1
ATOM 757 O O . ALA A 1 94 ? 27.105 3.081 -30.146 1.00 95.62 94 ALA A O 1
ATOM 758 N N . LEU A 1 95 ? 29.273 3.645 -29.826 1.00 95.00 95 LEU A N 1
ATOM 759 C CA . LEU A 1 95 ? 29.191 3.806 -28.375 1.00 95.00 95 LEU A CA 1
ATOM 760 C C . LEU A 1 95 ? 28.273 4.965 -27.977 1.00 95.00 95 LEU A C 1
ATOM 762 O O . LEU A 1 95 ? 27.416 4.779 -27.123 1.00 95.00 95 LEU A O 1
ATOM 766 N N . GLU A 1 96 ? 28.382 6.117 -28.641 1.00 96.38 96 GLU A N 1
ATOM 767 C CA . GLU A 1 96 ? 27.512 7.278 -28.402 1.00 96.38 96 GLU A CA 1
ATOM 768 C C . GLU A 1 96 ? 26.032 6.925 -28.613 1.00 96.38 96 GLU A C 1
ATOM 770 O O . GLU A 1 96 ? 25.198 7.136 -27.733 1.00 96.38 96 GLU A O 1
ATOM 775 N N . ARG A 1 97 ? 25.701 6.285 -29.746 1.00 97.12 97 ARG A N 1
ATOM 776 C CA . ARG A 1 97 ? 24.330 5.822 -30.010 1.00 97.12 97 ARG A CA 1
ATOM 777 C C . ARG A 1 97 ? 23.854 4.812 -28.970 1.00 97.12 97 ARG A C 1
ATOM 779 O O . ARG A 1 97 ? 22.685 4.845 -28.597 1.00 97.12 97 ARG A O 1
ATOM 786 N N . ALA A 1 98 ? 24.717 3.894 -28.543 1.00 97.00 98 ALA A N 1
ATOM 787 C CA . ALA A 1 98 ? 24.364 2.893 -27.545 1.00 97.00 98 ALA A CA 1
ATOM 788 C C . ALA A 1 98 ? 24.101 3.522 -26.173 1.00 97.00 98 ALA A C 1
ATOM 790 O O . ALA A 1 98 ? 23.123 3.160 -25.517 1.00 97.00 98 ALA A O 1
ATOM 791 N N . ASP A 1 99 ? 24.917 4.494 -25.771 1.00 97.69 99 ASP A N 1
ATOM 792 C CA . ASP A 1 99 ? 24.746 5.228 -24.522 1.00 97.69 99 ASP A CA 1
ATOM 793 C C . ASP A 1 99 ? 23.440 6.033 -24.531 1.00 97.69 99 ASP A C 1
ATOM 795 O O . ASP A 1 99 ? 22.599 5.864 -23.651 1.00 97.69 99 ASP A O 1
ATOM 799 N N . ASP A 1 100 ? 23.170 6.793 -25.596 1.00 98.12 100 ASP A N 1
ATOM 800 C CA . ASP A 1 100 ? 21.913 7.535 -25.748 1.00 98.12 100 ASP A CA 1
ATOM 801 C C . ASP A 1 100 ? 20.673 6.628 -25.684 1.00 98.12 100 ASP A C 1
ATOM 803 O O . ASP A 1 100 ? 19.647 6.982 -25.094 1.00 98.12 100 ASP A O 1
ATOM 807 N N . LYS A 1 101 ? 20.740 5.443 -26.302 1.00 98.19 101 LYS A N 1
ATOM 808 C CA . LYS A 1 101 ? 19.650 4.458 -26.263 1.00 98.19 101 LYS A CA 1
ATOM 809 C C . LYS A 1 101 ? 19.504 3.827 -24.882 1.00 98.19 101 LYS A C 1
ATOM 811 O O . LYS A 1 101 ? 18.376 3.625 -24.439 1.00 98.19 101 LYS A O 1
ATOM 816 N N . THR A 1 102 ? 20.609 3.593 -24.183 1.00 98.12 102 THR A N 1
ATOM 817 C CA . THR A 1 102 ? 20.604 3.096 -22.804 1.00 98.12 102 THR A CA 1
ATOM 818 C C . THR A 1 102 ? 19.981 4.119 -21.857 1.00 98.12 102 THR A C 1
ATOM 820 O O . THR A 1 102 ? 19.093 3.760 -21.084 1.00 98.12 102 THR A O 1
ATOM 823 N N . ARG A 1 103 ? 20.345 5.406 -21.968 1.00 98.50 103 ARG A N 1
ATOM 824 C CA . ARG A 1 103 ? 19.719 6.487 -21.186 1.00 98.50 103 ARG A CA 1
ATOM 825 C C . ARG 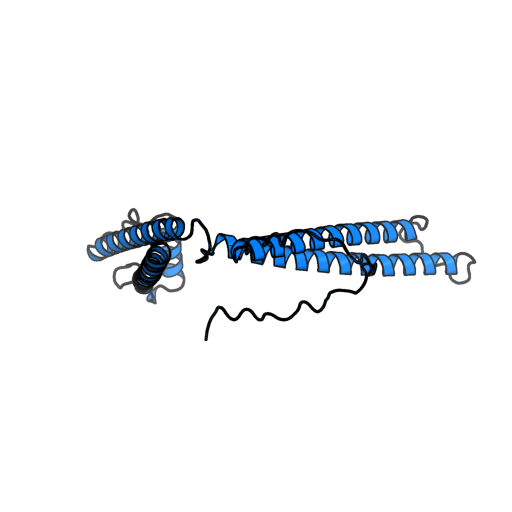A 1 103 ? 18.201 6.518 -21.397 1.00 98.50 103 ARG A C 1
ATOM 827 O O . ARG A 1 103 ? 17.452 6.489 -20.424 1.00 98.50 103 ARG A O 1
ATOM 834 N N . LYS A 1 104 ? 17.740 6.436 -22.651 1.00 98.00 104 LYS A N 1
ATOM 835 C CA . LYS A 1 104 ? 16.302 6.350 -22.983 1.00 98.00 104 LYS A CA 1
ATOM 836 C C . LYS A 1 104 ? 15.622 5.103 -22.418 1.00 98.00 104 LYS A C 1
ATOM 838 O O . LYS A 1 104 ? 14.476 5.180 -21.980 1.00 98.00 104 LYS A O 1
ATOM 843 N N . ALA A 1 105 ? 16.304 3.957 -22.424 1.00 98.38 105 ALA A N 1
ATOM 844 C CA . ALA A 1 105 ? 15.775 2.730 -21.836 1.00 98.38 105 ALA A CA 1
ATOM 845 C C . ALA A 1 105 ? 15.535 2.899 -20.328 1.00 98.38 105 ALA A C 1
ATOM 847 O O . ALA A 1 105 ? 14.456 2.569 -19.839 1.00 98.38 105 ALA A O 1
ATOM 848 N N . VAL A 1 106 ? 16.499 3.486 -19.612 1.00 98.38 106 VAL A N 1
ATOM 849 C CA . VAL A 1 106 ? 16.385 3.776 -18.174 1.00 98.38 106 VAL A CA 1
ATOM 850 C C . VAL A 1 106 ? 15.274 4.788 -17.893 1.00 98.38 106 VAL A C 1
ATOM 852 O O . VAL A 1 106 ? 14.476 4.575 -16.983 1.00 98.38 106 VAL A O 1
ATOM 855 N N . GLU A 1 107 ? 15.181 5.868 -18.671 1.00 98.00 107 GLU A N 1
ATOM 856 C CA . GLU A 1 107 ? 14.110 6.863 -18.535 1.00 98.00 107 GLU A CA 1
ATOM 857 C C . GLU A 1 107 ? 12.724 6.232 -18.697 1.00 98.00 107 GLU A C 1
ATOM 859 O O . GLU A 1 107 ? 11.848 6.429 -17.855 1.00 98.00 107 GLU A O 1
ATOM 864 N N . HIS A 1 108 ? 12.524 5.431 -19.747 1.00 98.25 108 HIS A N 1
ATOM 865 C CA . HIS A 1 108 ? 11.259 4.735 -19.959 1.00 98.25 108 HIS A CA 1
ATOM 866 C C . HIS A 1 108 ? 10.965 3.703 -18.870 1.00 98.25 108 HIS A C 1
ATOM 868 O O . HIS A 1 108 ? 9.818 3.623 -18.441 1.00 98.25 108 HIS A O 1
ATOM 874 N N . SER A 1 109 ? 11.973 2.980 -18.376 1.00 98.25 109 SER A N 1
ATOM 875 C CA . SER A 1 109 ? 11.800 2.053 -17.253 1.00 98.25 109 SER A CA 1
ATOM 876 C C . SER A 1 109 ? 11.314 2.784 -16.001 1.00 98.25 109 SER A C 1
ATOM 878 O O . SER A 1 109 ? 10.309 2.398 -15.421 1.00 98.25 109 SER A O 1
ATOM 880 N N . ARG A 1 110 ? 11.945 3.909 -15.637 1.00 98.25 110 ARG A N 1
ATOM 881 C CA . ARG A 1 110 ? 11.524 4.715 -14.476 1.00 98.25 110 ARG A CA 1
ATOM 882 C C . ARG A 1 110 ? 10.097 5.245 -14.621 1.00 98.25 110 ARG A C 1
ATOM 884 O O . ARG A 1 110 ? 9.348 5.289 -13.649 1.00 98.25 110 ARG A O 1
ATOM 891 N N . MET A 1 111 ? 9.710 5.655 -15.831 1.00 97.31 111 MET A N 1
ATOM 892 C CA . MET A 1 111 ? 8.333 6.078 -16.110 1.00 97.31 111 MET A CA 1
ATOM 893 C C . MET A 1 111 ? 7.340 4.917 -15.986 1.00 97.31 111 MET A C 1
ATOM 895 O O . MET A 1 111 ? 6.222 5.135 -15.519 1.00 97.31 111 MET A O 1
ATOM 899 N N . ALA A 1 112 ? 7.729 3.707 -16.397 1.00 98.19 112 ALA A N 1
ATOM 900 C CA . ALA A 1 112 ? 6.906 2.515 -16.233 1.00 98.19 112 ALA A CA 1
ATOM 901 C C . ALA A 1 112 ? 6.653 2.229 -14.748 1.00 98.19 112 ALA A C 1
ATOM 903 O O . ALA A 1 112 ? 5.493 2.193 -14.338 1.00 98.19 112 ALA A O 1
ATOM 904 N N . ASP A 1 113 ? 7.719 2.171 -13.942 1.00 98.12 113 ASP A N 1
ATOM 905 C CA . ASP A 1 113 ? 7.642 1.938 -12.493 1.00 98.12 113 ASP A CA 1
ATOM 906 C C . ASP A 1 113 ? 6.748 2.980 -11.804 1.00 98.12 113 ASP A C 1
ATOM 908 O O . ASP A 1 113 ? 5.906 2.656 -10.967 1.00 98.12 113 ASP A O 1
ATOM 912 N N . HIS A 1 114 ? 6.882 4.253 -12.189 1.00 97.94 114 HIS A N 1
ATOM 913 C CA . HIS A 1 114 ? 6.056 5.331 -11.650 1.00 97.94 114 HIS A CA 1
ATOM 914 C C . HIS A 1 114 ? 4.562 5.131 -11.952 1.00 97.94 114 HIS A C 1
ATOM 916 O O . HIS A 1 114 ? 3.713 5.289 -11.068 1.00 97.94 114 HIS A O 1
ATOM 922 N N . HIS A 1 115 ? 4.214 4.793 -13.196 1.00 97.88 115 HIS A N 1
ATOM 923 C CA . HIS A 1 115 ? 2.821 4.562 -13.567 1.00 97.88 115 HIS A CA 1
ATOM 924 C C . HIS A 1 115 ? 2.253 3.293 -12.928 1.00 97.88 115 HIS A C 1
ATOM 926 O O . HIS A 1 115 ? 1.104 3.318 -12.483 1.00 97.88 115 HIS A O 1
ATOM 932 N N . GLU A 1 116 ? 3.051 2.233 -12.814 1.00 98.19 116 GLU A N 1
ATOM 933 C CA . GLU A 1 116 ? 2.673 1.007 -12.116 1.00 98.19 116 GLU A CA 1
ATOM 934 C C . GLU A 1 116 ? 2.405 1.267 -10.630 1.00 98.19 116 GLU A C 1
ATOM 936 O O . GLU A 1 116 ? 1.336 0.920 -10.120 1.00 98.19 116 GLU A O 1
ATOM 941 N N . GLN A 1 117 ? 3.314 1.966 -9.945 1.00 98.19 117 GLN A N 1
ATOM 942 C CA . GLN A 1 117 ? 3.136 2.323 -8.540 1.00 98.19 117 GLN A CA 1
ATOM 943 C C . GLN A 1 117 ? 1.887 3.187 -8.333 1.00 98.19 117 GLN A C 1
ATOM 945 O O . GLN A 1 117 ? 1.137 2.997 -7.368 1.00 98.19 117 GLN A O 1
ATOM 950 N N . ALA A 1 118 ? 1.628 4.129 -9.242 1.00 97.25 118 ALA A N 1
ATOM 951 C CA . ALA A 1 118 ? 0.431 4.955 -9.185 1.00 97.25 118 ALA A CA 1
ATOM 952 C C . ALA A 1 118 ? -0.853 4.132 -9.382 1.00 97.25 118 ALA A C 1
ATOM 954 O O . ALA A 1 118 ? -1.831 4.371 -8.672 1.00 97.25 118 ALA A O 1
ATOM 955 N N . ALA A 1 119 ? -0.856 3.165 -10.306 1.00 97.94 119 ALA A N 1
ATOM 956 C CA . ALA A 1 119 ? -1.983 2.257 -10.514 1.00 97.94 119 ALA A CA 1
ATOM 957 C C . ALA A 1 119 ? -2.248 1.411 -9.261 1.00 97.94 119 ALA A C 1
ATOM 959 O O . ALA A 1 119 ? -3.345 1.473 -8.711 1.00 97.94 119 ALA A O 1
ATOM 960 N N . SER A 1 120 ? -1.213 0.746 -8.737 1.00 97.75 120 SER A N 1
ATOM 961 C CA . SER A 1 120 ? -1.277 -0.064 -7.513 1.00 97.75 120 SER A CA 1
ATOM 962 C C . SER A 1 120 ? -1.779 0.731 -6.302 1.00 97.75 120 SER A C 1
ATOM 964 O O . SER A 1 120 ? -2.599 0.257 -5.513 1.00 97.75 120 SER A O 1
ATOM 966 N N . THR A 1 121 ? -1.363 1.994 -6.180 1.00 97.50 121 THR A N 1
ATOM 967 C CA . THR A 1 121 ? -1.855 2.887 -5.120 1.00 97.50 121 THR A CA 1
ATOM 968 C C . THR A 1 121 ? -3.352 3.169 -5.269 1.00 97.50 121 THR A C 1
ATOM 970 O O . THR A 1 121 ? -4.080 3.186 -4.275 1.00 97.50 121 THR A O 1
ATOM 973 N N . ILE A 1 122 ? -3.836 3.394 -6.496 1.00 96.50 122 ILE A N 1
ATOM 974 C CA . ILE A 1 122 ? -5.264 3.616 -6.754 1.00 96.50 122 ILE A CA 1
ATOM 975 C C . ILE A 1 122 ? -6.064 2.344 -6.461 1.00 96.50 122 ILE A C 1
ATOM 977 O O . ILE A 1 122 ? -7.075 2.442 -5.768 1.00 96.50 122 ILE A O 1
ATOM 981 N N . GLU A 1 123 ? -5.602 1.190 -6.944 1.00 96.94 123 GLU A N 1
ATOM 982 C CA . GLU A 1 123 ? -6.201 -0.138 -6.735 1.00 96.94 123 GLU A CA 1
ATOM 983 C C . GLU A 1 123 ? -6.312 -0.460 -5.236 1.00 96.94 123 GLU A C 1
ATOM 985 O O . GLU A 1 123 ? -7.407 -0.679 -4.722 1.00 96.94 123 GLU A O 1
ATOM 990 N N . SER A 1 124 ? -5.218 -0.313 -4.485 1.00 96.50 124 SER A N 1
ATOM 991 C CA . SER A 1 124 ? -5.207 -0.529 -3.030 1.00 96.50 124 SER A CA 1
ATOM 992 C C . SER A 1 124 ? -6.193 0.387 -2.291 1.00 96.50 124 SER A C 1
ATOM 994 O O . SER A 1 124 ? -6.851 -0.014 -1.328 1.00 96.50 124 SER A O 1
ATOM 996 N N . GLN A 1 125 ? -6.312 1.645 -2.731 1.00 94.25 125 GLN A N 1
ATOM 997 C CA . GLN A 1 125 ? -7.273 2.589 -2.158 1.00 94.25 125 GLN A CA 1
ATOM 998 C C . GLN A 1 125 ? -8.717 2.210 -2.490 1.00 94.25 125 GLN A C 1
ATOM 1000 O O . GLN A 1 125 ? -9.590 2.415 -1.647 1.00 94.25 125 GLN A O 1
ATOM 1005 N N . LEU A 1 126 ? -8.973 1.684 -3.690 1.00 94.19 126 LEU A N 1
ATOM 1006 C CA . LEU A 1 126 ? -10.291 1.204 -4.093 1.00 94.19 126 LEU A CA 1
ATOM 1007 C C . LEU A 1 126 ? -10.718 0.027 -3.215 1.00 94.19 126 LEU A C 1
ATOM 1009 O O . LEU A 1 126 ? -11.807 0.080 -2.645 1.00 94.19 126 LEU A O 1
ATOM 1013 N N . ASP A 1 127 ? -9.854 -0.968 -3.026 1.00 91.25 127 ASP A N 1
ATOM 1014 C CA . ASP A 1 127 ? -10.149 -2.162 -2.222 1.00 91.25 127 ASP A CA 1
ATOM 1015 C C . ASP A 1 127 ? -10.484 -1.816 -0.766 1.00 91.25 127 ASP A C 1
ATOM 1017 O O . ASP A 1 127 ? -11.490 -2.273 -0.212 1.00 91.25 127 ASP A O 1
ATOM 1021 N N . ALA A 1 128 ? -9.691 -0.929 -0.159 1.00 91.19 128 ALA A N 1
ATOM 1022 C CA . ALA A 1 128 ? -9.881 -0.499 1.225 1.00 91.19 128 ALA A CA 1
ATOM 1023 C C . ALA A 1 128 ? -11.086 0.444 1.424 1.00 91.19 128 ALA A C 1
ATOM 1025 O O . ALA A 1 128 ? -11.582 0.602 2.549 1.00 91.19 128 ALA A O 1
ATOM 1026 N N . SER A 1 129 ? -11.551 1.099 0.358 1.00 93.69 129 SER A N 1
ATOM 1027 C CA . SER A 1 129 ? -12.610 2.105 0.427 1.00 93.69 129 SER A CA 1
ATOM 1028 C C . SER A 1 129 ? -13.981 1.519 0.101 1.00 93.69 129 SER A C 1
ATOM 1030 O O . SER A 1 129 ? -14.159 0.675 -0.776 1.00 93.69 129 SER A O 1
ATOM 1032 N N . ILE A 1 130 ? -14.980 2.023 0.818 1.00 93.94 130 ILE A N 1
ATOM 1033 C CA . ILE A 1 130 ? -16.395 1.870 0.472 1.00 93.94 130 ILE A CA 1
ATOM 1034 C C . ILE A 1 130 ? -16.843 3.270 0.082 1.00 93.94 130 ILE A C 1
ATOM 1036 O O . ILE A 1 130 ? -16.731 4.151 0.944 1.00 93.94 130 ILE A O 1
ATOM 1040 N N . TYR A 1 131 ? -17.318 3.503 -1.139 1.00 93.31 131 TYR A N 1
ATOM 1041 C CA . TYR A 1 131 ? -17.836 4.803 -1.580 1.00 93.31 131 TYR A CA 1
ATO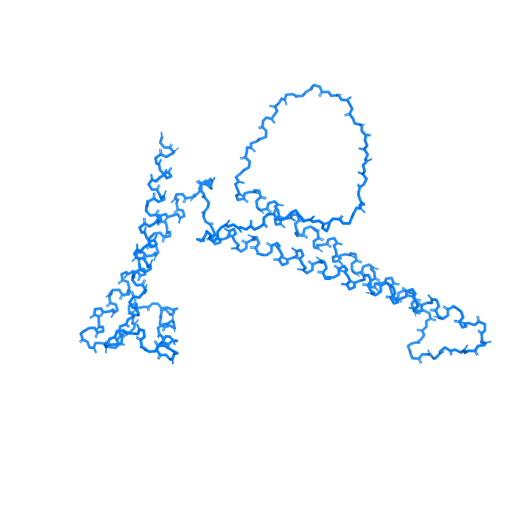M 1042 C C . TYR A 1 131 ? -19.357 4.873 -1.416 1.00 93.31 131 TYR A C 1
ATOM 1044 O O . TYR A 1 131 ? -20.028 3.862 -1.258 1.00 93.31 131 TYR A O 1
ATOM 1052 N N . ASP A 1 132 ? -19.905 6.086 -1.324 1.00 91.12 132 ASP A N 1
ATOM 1053 C CA . ASP A 1 132 ? -21.341 6.285 -1.069 1.00 91.12 132 ASP A CA 1
ATOM 1054 C C . ASP A 1 132 ? -22.212 5.956 -2.290 1.00 91.12 132 ASP A C 1
ATOM 1056 O O . ASP A 1 132 ? -23.402 5.691 -2.123 1.00 91.12 132 ASP A O 1
ATOM 1060 N N . ASP A 1 133 ? -21.645 6.051 -3.489 1.00 89.69 133 ASP A N 1
ATOM 1061 C CA . ASP A 1 133 ? -22.281 5.792 -4.779 1.00 89.69 133 ASP A CA 1
ATOM 1062 C C . ASP A 1 133 ? -22.018 4.372 -5.304 1.00 89.69 133 ASP A C 1
ATOM 1064 O O . ASP A 1 133 ? -22.505 4.034 -6.381 1.00 89.69 133 ASP A O 1
ATOM 1068 N N . ASP A 1 134 ? -21.315 3.530 -4.534 1.00 89.94 134 ASP A N 1
ATOM 1069 C CA . ASP A 1 134 ? -21.177 2.109 -4.851 1.00 89.94 134 ASP A CA 1
ATOM 1070 C C . ASP A 1 134 ? -22.554 1.410 -4.720 1.00 89.94 134 ASP A C 1
ATOM 1072 O O . ASP A 1 134 ? -23.305 1.664 -3.762 1.00 89.94 134 ASP A O 1
ATOM 1076 N N . PRO A 1 135 ? -22.919 0.508 -5.650 1.00 89.69 135 PRO A N 1
ATOM 1077 C CA . PRO A 1 135 ? -24.197 -0.205 -5.597 1.00 89.69 135 PRO A CA 1
ATOM 1078 C C . PRO A 1 135 ? -24.326 -1.086 -4.343 1.00 89.69 135 PRO A C 1
ATOM 1080 O O . PRO A 1 135 ? -25.413 -1.174 -3.765 1.00 89.69 135 PRO A O 1
ATOM 1083 N N . ASP A 1 136 ? -23.214 -1.632 -3.854 1.00 91.62 136 ASP A N 1
ATOM 1084 C CA . ASP A 1 136 ? -23.096 -2.508 -2.683 1.00 91.62 136 ASP A CA 1
ATOM 1085 C C . ASP A 1 136 ? -22.656 -1.768 -1.398 1.00 91.62 136 ASP A C 1
ATOM 1087 O O . ASP A 1 136 ? -22.365 -2.393 -0.376 1.00 91.62 136 ASP A O 1
ATOM 1091 N N . ALA A 1 137 ? -22.627 -0.425 -1.409 1.00 94.38 137 ALA A N 1
ATOM 1092 C CA . ALA A 1 137 ? -22.123 0.385 -0.293 1.00 94.38 137 ALA A CA 1
ATOM 1093 C C . ALA A 1 137 ? -22.780 0.055 1.058 1.00 94.38 137 ALA A C 1
ATOM 1095 O O . ALA A 1 137 ? -22.119 0.062 2.100 1.00 94.38 137 ALA A O 1
ATOM 1096 N N . ILE A 1 138 ? -24.092 -0.197 1.039 1.00 95.75 138 ILE A N 1
ATOM 1097 C CA . ILE A 1 138 ? -24.897 -0.526 2.221 1.00 95.75 138 ILE A CA 1
ATOM 1098 C C . ILE A 1 138 ? -24.476 -1.882 2.791 1.00 95.75 138 ILE A C 1
ATOM 1100 O O . ILE A 1 138 ? -24.211 -1.980 3.989 1.00 95.75 138 ILE A O 1
ATOM 1104 N N . ASP A 1 139 ? -24.353 -2.899 1.941 1.00 96.38 139 ASP A N 1
ATOM 1105 C CA . ASP A 1 139 ? -24.038 -4.264 2.364 1.00 96.38 139 ASP A CA 1
ATOM 1106 C C . ASP A 1 139 ? -22.609 -4.351 2.904 1.00 96.38 139 ASP A C 1
ATOM 1108 O O . ASP A 1 139 ? -22.399 -4.824 4.023 1.00 96.38 139 ASP A O 1
ATOM 1112 N N . ARG A 1 140 ? -21.640 -3.737 2.209 1.00 96.06 140 ARG A N 1
ATOM 1113 C CA . ARG A 1 140 ? -20.252 -3.640 2.693 1.00 96.06 140 ARG A CA 1
ATOM 1114 C C . ARG A 1 140 ? -20.143 -2.884 4.021 1.00 96.06 140 ARG A C 1
ATOM 1116 O O . ARG A 1 140 ? -19.273 -3.180 4.842 1.00 96.06 140 ARG A O 1
ATOM 1123 N N . LEU A 1 141 ? -20.995 -1.881 4.264 1.00 97.06 141 LEU A N 1
ATOM 1124 C CA . LEU A 1 141 ? -21.026 -1.179 5.552 1.00 97.06 141 LEU A CA 1
ATOM 1125 C C . LEU A 1 141 ? -21.604 -2.042 6.671 1.00 97.06 141 LEU A C 1
ATOM 1127 O O . LEU A 1 141 ? -21.065 -1.995 7.777 1.00 97.06 141 LEU A O 1
ATOM 1131 N N . ARG A 1 142 ? -22.664 -2.812 6.404 1.00 97.81 142 ARG A N 1
ATOM 1132 C CA . ARG A 1 142 ? -23.245 -3.751 7.376 1.00 97.81 142 ARG A CA 1
ATOM 1133 C C . ARG A 1 142 ? -22.221 -4.803 7.785 1.00 97.81 142 ARG A C 1
ATOM 1135 O O . ARG A 1 142 ? -21.917 -4.906 8.971 1.00 97.81 142 ARG A O 1
ATOM 1142 N N . GLU A 1 143 ? -21.586 -5.450 6.813 1.00 97.94 143 GLU A N 1
ATOM 1143 C CA . GLU A 1 143 ? -20.520 -6.426 7.057 1.00 97.94 143 GLU A CA 1
ATOM 1144 C C . GLU A 1 143 ? -19.370 -5.813 7.874 1.00 97.94 143 GLU A C 1
ATOM 1146 O O . GLU A 1 143 ? -18.938 -6.354 8.895 1.00 97.94 143 GLU A O 1
ATOM 1151 N N . ARG A 1 144 ? -18.902 -4.614 7.499 1.00 97.25 144 ARG A N 1
ATOM 1152 C CA . ARG A 1 144 ? -17.828 -3.931 8.235 1.00 97.25 144 ARG A CA 1
ATOM 1153 C C . ARG A 1 144 ? -18.217 -3.599 9.676 1.00 97.25 144 ARG A C 1
ATOM 1155 O O . ARG A 1 144 ? -17.355 -3.633 10.561 1.00 97.25 144 ARG A O 1
ATOM 1162 N N . ILE A 1 145 ? -19.478 -3.245 9.921 1.00 98.31 145 ILE A N 1
ATOM 1163 C CA . ILE A 1 145 ? -20.003 -3.020 11.271 1.00 98.31 145 ILE A CA 1
ATOM 1164 C C . ILE A 1 145 ? -19.983 -4.332 12.058 1.00 98.31 145 ILE A C 1
ATOM 1166 O O . ILE A 1 145 ? -19.444 -4.340 13.164 1.00 98.31 145 ILE A O 1
ATOM 1170 N N . GLU A 1 146 ? -20.491 -5.425 11.491 1.00 98.25 146 GLU A N 1
ATOM 1171 C CA . GLU A 1 146 ? -20.529 -6.747 12.131 1.00 98.25 146 GLU A CA 1
ATOM 1172 C C . GLU A 1 146 ? -19.131 -7.246 12.506 1.00 98.25 146 GLU A C 1
ATOM 1174 O O . GLU A 1 146 ? -18.882 -7.601 13.661 1.00 98.25 146 GLU A O 1
ATOM 1179 N N . VAL A 1 147 ? -18.171 -7.166 11.580 1.00 97.44 147 VAL A N 1
ATOM 1180 C CA . VAL A 1 147 ? -16.768 -7.536 11.833 1.00 97.44 147 VAL A CA 1
ATOM 1181 C C . VAL A 1 147 ? -16.181 -6.724 12.995 1.00 97.44 147 VAL A C 1
ATOM 1183 O O . VAL A 1 147 ? -15.484 -7.261 13.866 1.00 97.44 147 VAL A O 1
ATOM 1186 N N . ARG A 1 148 ? -16.469 -5.416 13.050 1.00 98.00 148 ARG A N 1
ATOM 1187 C CA . ARG A 1 148 ? -15.993 -4.531 14.126 1.00 98.00 148 ARG A CA 1
ATOM 1188 C C . ARG A 1 148 ? -16.683 -4.807 15.458 1.00 98.00 148 ARG A C 1
ATOM 1190 O O . ARG A 1 148 ? -16.022 -4.722 16.494 1.00 98.00 148 ARG A O 1
ATOM 1197 N N . GLU A 1 149 ? -17.970 -5.138 15.451 1.00 98.25 149 GLU A N 1
ATOM 1198 C CA . GLU A 1 149 ? -18.714 -5.547 16.646 1.00 98.25 149 GLU A CA 1
ATOM 1199 C C . GLU A 1 149 ? -18.152 -6.855 17.209 1.00 98.25 149 GLU A C 1
ATOM 1201 O O . GLU A 1 149 ? -17.828 -6.915 18.395 1.00 98.25 149 GLU A O 1
ATOM 1206 N N . ALA A 1 150 ? -17.905 -7.852 16.356 1.00 97.69 150 ALA A N 1
ATOM 1207 C CA . ALA A 1 150 ? -17.283 -9.110 16.755 1.00 97.69 150 ALA A CA 1
ATOM 1208 C C . ALA A 1 150 ? -15.889 -8.885 17.373 1.00 97.69 150 ALA A C 1
ATOM 1210 O O . ALA A 1 150 ? -15.595 -9.414 18.448 1.00 97.69 150 ALA A O 1
ATOM 1211 N N . LYS A 1 151 ? -15.048 -8.032 16.760 1.00 97.62 151 LYS A N 1
ATOM 1212 C CA . LYS A 1 151 ? -13.747 -7.631 17.339 1.00 97.62 151 LYS A CA 1
ATOM 1213 C C . LYS A 1 151 ? -13.911 -6.953 18.699 1.00 97.62 151 LYS A C 1
ATOM 1215 O O . LYS A 1 151 ? -13.181 -7.252 19.644 1.00 97.62 151 LYS A O 1
ATOM 1220 N N . ARG A 1 152 ? -14.886 -6.053 18.830 1.00 97.94 152 ARG A N 1
ATOM 1221 C CA . ARG A 1 152 ? -15.172 -5.363 20.092 1.00 97.94 152 ARG A CA 1
ATOM 1222 C C . ARG A 1 152 ? -15.572 -6.344 21.196 1.00 97.94 152 ARG A C 1
ATOM 1224 O O . ARG A 1 152 ? -15.101 -6.185 22.323 1.00 97.94 152 ARG A O 1
ATOM 1231 N N . GLU A 1 153 ? -16.399 -7.342 20.896 1.00 97.94 153 GLU A N 1
ATOM 1232 C CA . GLU A 1 153 ? -16.825 -8.338 21.884 1.00 97.94 153 GLU A CA 1
ATOM 1233 C C . GLU A 1 153 ? -15.695 -9.288 22.294 1.00 97.94 153 GLU A C 1
ATOM 1235 O O . GLU A 1 153 ? -15.525 -9.527 23.494 1.00 97.94 153 GLU A O 1
ATOM 1240 N N . ARG A 1 154 ? -14.844 -9.720 21.353 1.00 97.44 154 ARG A N 1
ATOM 1241 C CA . ARG A 1 154 ? -13.611 -10.471 21.655 1.00 97.44 154 ARG A CA 1
ATOM 1242 C C . ARG A 1 154 ? -12.713 -9.733 22.645 1.00 97.44 154 ARG A C 1
ATOM 1244 O O . ARG A 1 154 ? -12.366 -10.267 23.698 1.00 97.44 154 ARG A O 1
ATOM 1251 N N . ILE A 1 155 ? -12.418 -8.459 22.373 1.00 97.19 155 ILE A N 1
ATOM 1252 C CA . ILE A 1 155 ? -11.561 -7.636 23.242 1.00 97.19 155 ILE A CA 1
ATOM 1253 C C . ILE A 1 155 ? -12.213 -7.400 24.611 1.00 97.19 155 ILE A C 1
ATOM 1255 O O . ILE A 1 155 ? -11.535 -7.432 25.640 1.00 97.19 155 ILE A O 1
ATOM 1259 N N . LYS A 1 156 ? -13.534 -7.183 24.669 1.00 97.69 156 LYS A N 1
ATOM 1260 C CA . LYS A 1 156 ? -14.248 -7.074 25.952 1.00 97.69 156 LYS A CA 1
ATOM 1261 C C . LYS A 1 156 ? -14.152 -8.366 26.758 1.00 97.69 156 LYS A C 1
ATOM 1263 O O . LYS A 1 156 ? -13.911 -8.293 27.963 1.00 97.69 156 LYS A O 1
ATOM 1268 N N . GLN A 1 157 ? -14.337 -9.521 26.120 1.00 97.50 157 GLN A N 1
ATOM 1269 C CA . GLN A 1 157 ? -14.213 -10.821 26.774 1.00 97.50 157 GLN A CA 1
ATOM 1270 C C . GLN A 1 157 ? -12.792 -11.041 27.296 1.00 97.50 157 GLN A C 1
ATOM 1272 O O . GLN A 1 157 ? -12.621 -11.377 28.467 1.00 97.50 157 GLN A O 1
ATOM 1277 N N . PHE A 1 158 ? -11.782 -10.746 26.479 1.00 97.56 158 PHE A N 1
ATOM 1278 C CA . PHE A 1 158 ? -10.380 -10.775 26.883 1.00 97.56 158 PHE A CA 1
ATOM 1279 C C . PHE A 1 158 ? -10.107 -9.891 28.112 1.00 97.56 158 PHE A C 1
ATOM 1281 O O . PHE A 1 158 ? -9.570 -10.356 29.118 1.00 97.56 158 PHE A O 1
ATOM 1288 N N . ASN A 1 159 ? -10.547 -8.630 28.087 1.00 97.00 159 ASN A N 1
ATOM 1289 C CA . ASN A 1 159 ? -10.350 -7.710 29.209 1.00 97.00 159 ASN A CA 1
ATOM 1290 C C . ASN A 1 159 ? -11.082 -8.180 30.477 1.00 97.00 159 ASN A C 1
ATOM 1292 O O . ASN A 1 159 ? -10.540 -8.068 31.577 1.00 97.00 159 ASN A O 1
ATOM 1296 N N . ARG A 1 160 ? -12.290 -8.755 30.355 1.00 97.06 160 ARG A N 1
ATOM 1297 C CA . ARG A 1 160 ? -12.992 -9.385 31.489 1.00 97.06 160 ARG A CA 1
ATOM 1298 C C . ARG A 1 160 ? -12.168 -10.526 32.094 1.00 97.06 160 ARG A C 1
ATOM 1300 O O . ARG A 1 160 ? -12.051 -10.585 33.317 1.00 97.06 160 ARG A O 1
ATOM 1307 N N . ASN A 1 161 ? -11.573 -11.382 31.265 1.00 96.50 161 ASN A N 1
ATOM 1308 C CA . ASN A 1 161 ? -10.721 -12.486 31.715 1.00 96.50 161 ASN A CA 1
ATOM 1309 C C . ASN A 1 161 ? -9.471 -11.967 32.446 1.00 96.50 161 ASN A C 1
ATOM 1311 O O . ASN A 1 161 ? -9.187 -12.409 33.561 1.00 96.50 161 ASN A O 1
ATOM 1315 N N . ARG A 1 162 ? -8.797 -10.953 31.888 1.00 95.38 162 ARG A N 1
ATOM 1316 C CA . ARG A 1 162 ? -7.635 -10.297 32.515 1.00 95.38 162 ARG A CA 1
ATOM 1317 C C . ARG A 1 162 ? -7.966 -9.676 33.869 1.00 95.38 162 ARG A C 1
ATOM 1319 O O . ARG A 1 162 ? -7.215 -9.840 34.828 1.00 95.38 162 ARG A O 1
ATOM 1326 N N . ARG A 1 163 ? -9.127 -9.026 34.003 1.00 94.69 163 ARG A N 1
ATOM 1327 C CA . ARG A 1 163 ? -9.579 -8.449 35.285 1.00 94.69 163 ARG A CA 1
ATOM 1328 C C . ARG A 1 163 ? -9.764 -9.483 36.388 1.00 94.69 163 ARG A C 1
ATOM 1330 O O . ARG A 1 163 ? -9.537 -9.141 37.551 1.00 94.69 163 ARG A O 1
ATOM 1337 N N . LYS A 1 164 ? -10.140 -10.708 36.012 1.00 96.00 164 LYS A N 1
ATOM 1338 C CA . LYS A 1 164 ? -10.288 -11.878 36.890 1.00 96.00 164 LYS A CA 1
ATOM 1339 C C . LYS A 1 164 ? -8.969 -12.625 37.142 1.00 96.00 164 LYS A C 1
ATOM 1341 O O . LYS A 1 164 ? -8.981 -13.644 37.815 1.00 96.00 164 LYS A O 1
ATOM 1346 N N . GLY A 1 165 ? -7.844 -12.139 36.611 1.00 93.25 165 GLY A N 1
ATOM 1347 C CA . GLY A 1 165 ? -6.523 -12.747 36.791 1.00 93.25 165 GLY A CA 1
ATOM 1348 C C . GLY A 1 165 ? -6.184 -13.856 35.791 1.00 93.25 165 GLY A C 1
ATOM 1349 O O . GLY A 1 165 ? -5.082 -14.397 35.846 1.00 93.25 165 GLY A O 1
ATOM 1350 N N . SER A 1 166 ? -7.079 -14.173 34.850 1.00 94.31 166 SER A N 1
ATOM 1351 C CA . SER A 1 166 ? -6.776 -15.134 33.789 1.00 94.31 166 SER A CA 1
ATOM 1352 C C . SER A 1 166 ? -5.771 -14.546 32.795 1.00 94.31 166 SER A C 1
ATOM 1354 O O . SER A 1 166 ? -5.857 -13.376 32.416 1.00 94.31 166 SER A O 1
ATOM 1356 N N . ARG A 1 167 ? -4.821 -15.378 32.358 1.00 91.00 167 ARG A N 1
ATOM 1357 C CA . ARG A 1 167 ? -3.844 -15.055 31.304 1.00 91.00 167 ARG A CA 1
ATOM 1358 C C . ARG A 1 167 ? -4.254 -15.589 29.930 1.00 91.00 167 ARG A C 1
ATOM 1360 O O . ARG A 1 167 ? -3.473 -15.483 28.992 1.00 91.00 167 ARG A O 1
ATOM 1367 N N . ASP A 1 168 ? -5.460 -16.140 29.834 1.00 91.75 168 ASP A N 1
ATOM 1368 C CA . ASP A 1 168 ? -6.003 -16.729 28.618 1.00 91.75 168 ASP A CA 1
ATOM 1369 C C . ASP A 1 168 ? -6.106 -15.705 27.474 1.00 91.75 168 ASP A C 1
ATOM 1371 O O . ASP A 1 168 ? -6.641 -14.602 27.643 1.00 91.75 168 ASP A O 1
ATOM 1375 N N . LEU A 1 169 ? -5.569 -16.088 26.316 1.00 93.12 169 LEU A N 1
ATOM 1376 C CA . LEU A 1 169 ? -5.590 -15.320 25.073 1.00 93.12 169 LEU A CA 1
ATOM 1377 C C . LEU A 1 169 ? -6.639 -15.837 24.080 1.00 93.12 169 LEU A C 1
ATOM 1379 O O . LEU A 1 169 ? -6.881 -15.157 23.087 1.00 93.12 169 LEU A O 1
ATOM 1383 N N . ALA A 1 170 ? -7.291 -16.975 24.349 1.00 93.56 170 ALA A N 1
ATOM 1384 C CA . ALA A 1 170 ? -8.250 -17.612 23.445 1.00 93.56 170 ALA A CA 1
ATOM 1385 C C . ALA A 1 170 ? -9.383 -16.697 22.939 1.00 93.56 170 ALA A C 1
ATOM 1387 O O . ALA A 1 170 ? -9.817 -16.884 21.803 1.00 93.56 170 ALA A O 1
ATOM 1388 N N . PRO A 1 171 ? -9.868 -15.684 23.695 1.00 95.31 171 PRO A N 1
ATOM 1389 C CA . PRO A 1 171 ? -10.857 -14.754 23.156 1.00 95.31 171 PRO A CA 1
ATOM 1390 C C . PRO A 1 171 ? -10.355 -13.882 21.995 1.00 95.31 171 PRO A C 1
ATOM 1392 O O . PRO A 1 171 ? -11.184 -13.293 21.309 1.00 95.31 171 PRO A O 1
ATOM 1395 N N . LEU A 1 172 ? -9.040 -13.741 21.804 1.00 95.38 172 LEU A N 1
ATOM 1396 C CA . LEU A 1 172 ? -8.423 -12.959 20.730 1.00 95.38 172 LEU A CA 1
ATOM 1397 C C . LEU A 1 172 ? -8.006 -13.870 19.572 1.00 95.38 172 LEU A C 1
ATOM 1399 O O . LEU A 1 172 ? -7.517 -14.978 19.796 1.00 95.38 172 LEU A O 1
ATOM 1403 N N . ASN A 1 173 ? -8.126 -13.383 18.337 1.00 96.56 173 ASN A N 1
ATOM 1404 C CA . ASN A 1 173 ? -7.574 -14.092 17.178 1.00 96.56 173 ASN A CA 1
ATOM 1405 C C . ASN A 1 173 ? -6.041 -13.933 17.082 1.00 96.56 173 ASN A C 1
ATOM 1407 O O . ASN A 1 173 ? -5.441 -13.141 17.807 1.00 96.56 173 ASN A O 1
ATOM 1411 N N . GLU A 1 174 ? -5.401 -14.662 16.167 1.00 96.44 174 GLU A N 1
ATOM 1412 C CA . GLU A 1 174 ? -3.937 -14.656 16.001 1.00 96.44 174 GLU A CA 1
ATOM 1413 C C . GLU A 1 174 ? -3.357 -13.250 15.782 1.00 96.44 174 GLU A C 1
ATOM 1415 O O . GLU A 1 174 ? -2.359 -12.874 16.401 1.00 96.44 174 GLU A O 1
ATOM 1420 N N . GLN A 1 175 ? -4.010 -12.437 14.947 1.00 95.44 175 GLN A N 1
ATOM 1421 C CA . GLN A 1 175 ? -3.572 -11.069 14.678 1.00 95.44 175 GLN A CA 1
ATOM 1422 C C . GLN A 1 175 ? -3.676 -10.181 15.925 1.00 95.44 175 GLN A C 1
ATOM 1424 O O . GLN A 1 175 ? -2.745 -9.446 16.239 1.00 95.44 175 GLN A O 1
ATOM 1429 N N . GLU A 1 176 ? -4.782 -10.259 16.661 1.00 96.38 176 GLU A N 1
ATOM 1430 C CA . GLU A 1 176 ? -5.009 -9.500 17.893 1.00 96.38 176 GLU A CA 1
ATOM 1431 C C . GLU A 1 176 ? -4.029 -9.918 18.997 1.00 96.38 176 GLU A C 1
ATOM 1433 O O . GLU A 1 176 ? -3.547 -9.070 19.748 1.00 96.38 176 GLU A O 1
ATOM 1438 N N . GLN A 1 177 ? -3.688 -11.207 19.080 1.00 96.94 177 GLN A N 1
ATOM 1439 C CA . GLN A 1 177 ? -2.658 -11.702 19.995 1.00 96.94 177 GLN A CA 1
ATOM 1440 C C . GLN A 1 177 ? -1.279 -11.144 19.638 1.00 96.94 177 GLN A C 1
ATOM 1442 O O . GLN A 1 177 ? -0.556 -10.693 20.528 1.00 96.94 177 GLN A O 1
ATOM 1447 N N . LYS A 1 178 ? -0.934 -11.112 18.346 1.00 96.88 178 LYS A N 1
ATOM 1448 C CA . LYS A 1 178 ? 0.316 -10.515 17.865 1.00 96.88 178 LYS A CA 1
ATOM 1449 C C . LYS A 1 178 ? 0.372 -9.012 18.147 1.00 96.88 178 LYS A C 1
ATOM 1451 O O . LYS A 1 178 ? 1.342 -8.553 18.738 1.00 96.88 178 LYS A O 1
ATOM 1456 N N . GLU A 1 179 ? -0.681 -8.264 17.812 1.00 96.38 179 GLU A N 1
ATOM 1457 C CA . GLU A 1 179 ? -0.795 -6.824 18.100 1.00 96.38 179 GLU A CA 1
ATOM 1458 C C . GLU A 1 179 ? -0.634 -6.537 19.604 1.00 96.38 179 GLU A C 1
ATOM 1460 O O . GLU A 1 179 ? 0.039 -5.580 20.003 1.00 96.38 179 GLU A O 1
ATOM 1465 N N . LEU A 1 180 ? -1.221 -7.384 20.456 1.00 96.50 180 LEU A N 1
ATOM 1466 C CA . LEU A 1 180 ? -1.096 -7.275 21.906 1.00 96.50 180 LEU A CA 1
ATOM 1467 C C . LEU A 1 180 ? 0.335 -7.570 22.378 1.00 96.50 180 LEU A C 1
ATOM 1469 O O . LEU A 1 180 ? 0.860 -6.823 23.203 1.00 96.50 180 LEU A O 1
ATOM 1473 N N . ALA A 1 181 ? 0.962 -8.632 21.867 1.00 96.38 181 ALA A N 1
ATOM 1474 C CA . ALA A 1 181 ? 2.329 -9.014 22.211 1.00 96.38 181 ALA A CA 1
ATOM 1475 C C . ALA A 1 181 ? 3.345 -7.951 21.768 1.00 96.38 181 ALA A C 1
ATOM 1477 O O . ALA A 1 181 ? 4.225 -7.576 22.544 1.00 96.38 181 ALA A O 1
ATOM 1478 N N . ASP A 1 182 ? 3.182 -7.404 20.563 1.00 96.81 182 ASP A N 1
ATOM 1479 C CA . ASP A 1 182 ? 3.994 -6.295 20.072 1.00 96.81 182 ASP A CA 1
ATOM 1480 C C . ASP A 1 182 ? 3.824 -5.067 20.962 1.00 96.81 182 ASP A C 1
ATOM 1482 O O . ASP A 1 182 ? 4.818 -4.493 21.403 1.00 96.81 182 ASP A O 1
ATOM 1486 N N . THR A 1 183 ? 2.585 -4.713 21.319 1.00 96.12 183 THR A N 1
ATOM 1487 C CA . THR A 1 183 ? 2.328 -3.599 22.242 1.00 96.12 183 THR A CA 1
ATOM 1488 C C . THR A 1 183 ? 2.970 -3.842 23.607 1.00 96.12 183 THR A C 1
ATOM 1490 O O . THR A 1 183 ? 3.604 -2.941 24.150 1.00 96.12 183 THR A O 1
ATOM 1493 N N . ALA A 1 184 ? 2.873 -5.057 24.150 1.00 95.38 184 ALA A N 1
ATOM 1494 C CA . ALA A 1 184 ? 3.524 -5.425 25.405 1.00 95.38 184 ALA A CA 1
ATOM 1495 C C . ALA A 1 184 ? 5.052 -5.278 25.333 1.00 95.38 184 ALA A C 1
ATOM 1497 O O . ALA A 1 184 ? 5.676 -4.883 26.315 1.00 95.38 184 ALA A O 1
ATOM 1498 N N . ARG A 1 185 ? 5.645 -5.564 24.169 1.00 97.06 185 ARG A N 1
ATOM 1499 C CA . ARG A 1 185 ? 7.086 -5.466 23.934 1.00 97.06 185 ARG A CA 1
ATOM 1500 C C . ARG A 1 185 ? 7.563 -4.023 23.767 1.00 97.06 185 ARG A C 1
ATOM 1502 O O . ARG A 1 185 ? 8.584 -3.666 24.343 1.00 97.06 185 ARG A O 1
ATOM 1509 N N . VAL A 1 186 ? 6.875 -3.213 22.957 1.00 97.25 186 VAL A N 1
ATOM 1510 C CA . VAL A 1 186 ? 7.371 -1.878 22.555 1.00 97.25 186 VAL A CA 1
ATOM 1511 C C . VAL A 1 186 ? 6.750 -0.722 23.332 1.00 97.25 186 VAL A C 1
ATOM 1513 O O . VAL A 1 186 ? 7.366 0.332 23.463 1.00 97.25 186 VAL A O 1
ATOM 1516 N N . ALA A 1 187 ? 5.531 -0.892 23.841 1.00 95.81 187 ALA A N 1
ATOM 1517 C CA . ALA A 1 187 ? 4.775 0.156 24.518 1.00 95.81 187 ALA A CA 1
ATOM 1518 C C . ALA A 1 187 ? 3.933 -0.406 25.683 1.00 95.81 187 ALA A C 1
ATOM 1520 O O . ALA A 1 187 ? 2.715 -0.202 25.722 1.00 95.81 187 ALA A O 1
ATOM 1521 N N . PRO A 1 188 ? 4.553 -1.089 26.668 1.00 95.31 188 PRO A N 1
ATOM 1522 C CA . PRO A 1 188 ? 3.831 -1.739 27.766 1.00 95.31 188 PRO A CA 1
ATOM 1523 C C . PRO A 1 188 ? 2.979 -0.767 28.593 1.00 95.31 188 PRO A C 1
ATOM 1525 O O . PRO A 1 188 ? 1.943 -1.158 29.122 1.00 95.31 188 PRO A O 1
ATOM 1528 N N . TYR A 1 189 ? 3.360 0.514 28.648 1.00 95.31 189 TYR A N 1
ATOM 1529 C CA . TYR A 1 189 ? 2.608 1.581 29.317 1.00 95.31 189 TYR A CA 1
ATOM 1530 C C . TYR A 1 189 ? 1.213 1.833 28.715 1.00 95.31 189 TYR A C 1
ATOM 1532 O O . TYR A 1 189 ? 0.394 2.514 29.329 1.00 95.31 189 TYR A O 1
ATOM 1540 N N . GLN A 1 190 ? 0.931 1.317 27.514 1.00 96.12 190 GLN A N 1
ATOM 1541 C CA . GLN A 1 190 ? -0.392 1.404 26.895 1.00 96.12 190 GLN A CA 1
ATOM 1542 C C . GLN A 1 190 ? -1.356 0.317 27.384 1.00 96.12 190 GLN A C 1
ATOM 1544 O O . GLN A 1 190 ? -2.567 0.466 27.199 1.00 96.12 190 GLN A O 1
ATOM 1549 N N . LEU A 1 191 ? -0.842 -0.770 27.968 1.00 96.31 191 LEU A N 1
ATOM 1550 C CA . LEU A 1 191 ? -1.657 -1.862 28.491 1.00 96.31 191 LEU A CA 1
ATOM 1551 C C . LEU A 1 191 ? -2.386 -1.439 29.766 1.00 96.31 191 LEU A C 1
ATOM 1553 O O . LEU A 1 191 ? -1.934 -0.575 30.518 1.00 96.31 191 LEU A O 1
ATOM 1557 N N . GLY A 1 192 ? -3.521 -2.084 30.036 1.00 94.81 192 GLY A N 1
ATOM 1558 C CA . GLY A 1 192 ? -4.163 -1.935 31.340 1.00 94.81 192 GLY A CA 1
ATOM 1559 C C . GLY A 1 192 ? -3.307 -2.545 32.459 1.00 94.81 192 GLY A C 1
ATOM 1560 O O . GLY A 1 192 ? -2.505 -3.446 32.199 1.00 94.81 192 GLY A O 1
ATOM 1561 N N . PRO A 1 193 ? -3.512 -2.139 33.724 1.00 93.25 193 PRO A N 1
ATOM 1562 C CA . PRO A 1 193 ? -2.678 -2.549 34.862 1.00 93.25 193 PRO A CA 1
ATOM 1563 C C . PRO A 1 193 ? -2.633 -4.068 35.091 1.00 93.25 193 PRO A C 1
ATOM 1565 O O . PRO A 1 193 ? -1.710 -4.576 35.718 1.00 93.25 193 PRO A O 1
ATOM 1568 N N . LYS A 1 194 ? -3.623 -4.809 34.578 1.00 93.31 194 LYS A N 1
ATOM 1569 C CA . LYS A 1 194 ? -3.704 -6.277 34.662 1.00 93.31 194 LYS A CA 1
ATOM 1570 C C . LYS A 1 194 ? -3.294 -6.988 33.360 1.00 93.31 194 LYS A C 1
ATOM 1572 O O . LYS A 1 194 ? -3.637 -8.153 33.161 1.00 93.31 194 LYS A O 1
ATOM 1577 N N . GLY A 1 195 ? -2.601 -6.295 32.453 1.00 92.94 195 GLY A N 1
ATOM 1578 C CA . GLY A 1 195 ? -2.265 -6.798 31.115 1.00 92.94 195 GLY A CA 1
ATOM 1579 C C . GLY A 1 195 ? -3.466 -6.833 30.164 1.00 92.94 195 GLY A C 1
ATOM 1580 O O . GLY A 1 195 ? -3.561 -7.713 29.312 1.00 92.94 195 GLY A O 1
ATOM 1581 N N . GLU A 1 196 ? -4.423 -5.925 30.360 1.00 96.25 196 GLU A N 1
ATOM 1582 C CA . GLU A 1 196 ? -5.573 -5.748 29.467 1.00 96.25 196 GLU A CA 1
ATOM 1583 C C . GLU A 1 196 ? -5.143 -5.095 28.152 1.00 96.25 196 GLU A C 1
ATOM 1585 O O . GLU A 1 196 ? -4.128 -4.394 28.098 1.00 96.25 196 GLU A O 1
ATOM 1590 N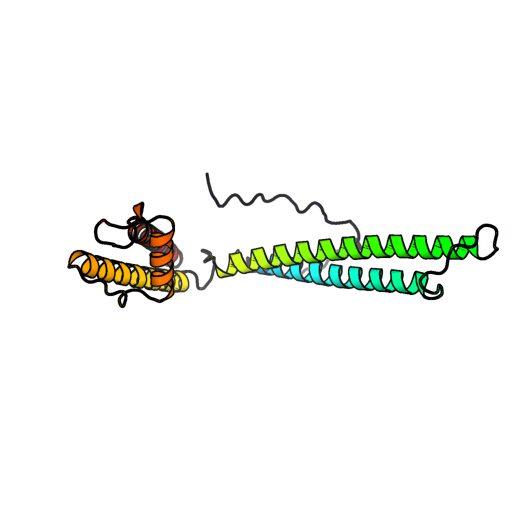 N . ALA A 1 197 ? -5.960 -5.264 27.112 1.00 96.44 197 ALA A N 1
ATOM 1591 C CA . ALA A 1 197 ? -5.727 -4.610 25.836 1.00 96.44 197 ALA A CA 1
ATOM 1592 C C . ALA A 1 197 ? -5.719 -3.077 25.998 1.00 96.44 197 ALA A C 1
ATOM 1594 O O . ALA A 1 197 ? -6.467 -2.545 26.833 1.00 96.44 197 ALA A O 1
ATOM 1595 N N . PRO A 1 198 ? -4.931 -2.350 25.186 1.00 96.94 198 PRO A N 1
ATOM 1596 C CA . PRO A 1 198 ? -4.840 -0.904 25.288 1.00 96.94 198 PRO A CA 1
ATOM 1597 C C . PRO A 1 198 ? -6.188 -0.192 25.205 1.00 96.94 198 PRO A C 1
ATOM 1599 O O . PRO A 1 198 ? -7.053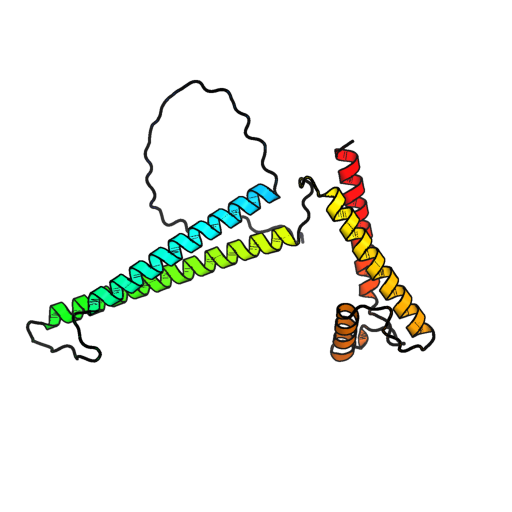 -0.528 24.392 1.00 96.94 198 PRO A O 1
ATOM 1602 N N . ARG A 1 199 ? -6.357 0.870 26.004 1.00 95.06 199 ARG A N 1
ATOM 1603 C CA . ARG A 1 199 ? -7.627 1.618 26.096 1.00 95.06 199 ARG A CA 1
ATOM 1604 C C . ARG A 1 199 ? -8.129 2.117 24.736 1.00 95.06 199 ARG A C 1
ATOM 1606 O O . ARG A 1 199 ? -9.337 2.115 24.484 1.00 95.06 199 ARG A O 1
ATOM 1613 N N . TYR A 1 200 ? -7.217 2.531 23.855 1.00 95.62 200 TYR A N 1
ATOM 1614 C CA . TYR A 1 200 ? -7.575 3.063 22.541 1.00 95.62 200 TYR A CA 1
ATOM 1615 C C . TYR A 1 200 ? -8.200 2.012 21.614 1.00 95.62 200 TYR A C 1
ATOM 1617 O O . TYR A 1 200 ? -8.959 2.397 20.730 1.00 95.62 200 TYR A O 1
ATOM 1625 N N . TRP A 1 201 ? -7.979 0.707 21.828 1.00 97.00 201 TRP A N 1
ATOM 1626 C CA . TRP A 1 201 ? -8.562 -0.348 20.986 1.00 97.00 201 TRP A CA 1
ATOM 1627 C C . TRP A 1 201 ? -10.091 -0.272 20.994 1.00 97.00 201 TRP A C 1
ATOM 1629 O O . TRP A 1 201 ? -10.727 -0.127 19.950 1.00 97.00 201 TRP A O 1
ATOM 1639 N N . LEU A 1 202 ? -10.690 -0.291 22.189 1.00 97.56 202 LEU A N 1
ATOM 1640 C CA . LEU A 1 202 ? -12.145 -0.225 22.347 1.00 97.56 202 LEU A CA 1
ATOM 1641 C C . LEU A 1 202 ? -12.708 1.157 22.000 1.00 97.56 202 LEU A C 1
ATOM 1643 O O . LEU A 1 202 ? -13.799 1.240 21.432 1.00 97.56 202 LEU A O 1
ATOM 1647 N N . SER A 1 203 ? -11.971 2.229 22.313 1.00 97.81 203 SER A N 1
ATOM 1648 C CA . SER A 1 203 ? -12.376 3.599 21.976 1.00 97.81 203 SER A CA 1
ATOM 1649 C C . SER A 1 203 ? -12.466 3.797 20.460 1.00 97.81 203 SER A C 1
ATOM 1651 O O . SER A 1 203 ? -13.481 4.279 19.954 1.00 97.81 203 SER A O 1
ATOM 1653 N N . ASN A 1 204 ? -11.445 3.357 19.721 1.00 97.56 204 ASN A N 1
ATOM 1654 C CA . ASN A 1 204 ? -11.389 3.480 18.267 1.00 97.56 204 ASN A CA 1
ATOM 1655 C C . ASN A 1 204 ? -12.457 2.617 17.592 1.00 97.56 204 ASN A C 1
ATOM 1657 O O . ASN A 1 204 ? -13.144 3.094 16.690 1.00 97.56 204 ASN A O 1
ATOM 1661 N N . LEU A 1 205 ? -12.649 1.375 18.052 1.00 97.50 205 LEU A N 1
ATOM 1662 C CA . LEU A 1 205 ? -13.710 0.503 17.540 1.00 97.50 205 LEU A CA 1
ATOM 1663 C C . LEU A 1 205 ? -15.090 1.129 17.740 1.00 97.50 205 LEU A C 1
ATOM 1665 O O . LEU A 1 205 ? -15.857 1.213 16.786 1.00 97.50 205 LEU A O 1
ATOM 1669 N N . GLY A 1 206 ? -15.388 1.627 18.944 1.00 98.00 206 GLY A N 1
ATOM 1670 C CA . GLY A 1 206 ? -16.663 2.285 19.229 1.00 98.00 206 GLY A CA 1
ATOM 1671 C C . GLY A 1 206 ? -16.904 3.515 18.350 1.00 98.00 206 GLY A C 1
ATOM 1672 O O . GLY A 1 206 ? -17.977 3.653 17.763 1.00 98.00 206 GLY A O 1
ATOM 1673 N N . ALA A 1 207 ? -15.896 4.378 18.199 1.00 98.31 207 ALA A N 1
ATOM 1674 C CA . ALA A 1 207 ? -15.985 5.553 17.335 1.00 98.31 207 ALA A CA 1
ATOM 1675 C C . ALA A 1 207 ? -16.209 5.177 15.859 1.00 98.31 207 ALA A C 1
ATOM 1677 O O . ALA A 1 207 ? -17.046 5.781 15.187 1.00 98.31 207 ALA A O 1
ATOM 1678 N N . ASN A 1 208 ? -15.500 4.159 15.362 1.00 97.88 208 ASN A N 1
ATOM 1679 C CA . ASN A 1 208 ? -15.615 3.688 13.982 1.00 97.88 208 ASN A CA 1
ATOM 1680 C C . ASN A 1 208 ? -16.972 3.030 13.699 1.00 97.88 208 ASN A C 1
ATOM 1682 O O . ASN A 1 208 ? -17.587 3.353 12.687 1.00 97.88 208 ASN A O 1
ATOM 1686 N N . ILE A 1 209 ? -17.468 2.176 14.602 1.00 98.31 209 ILE A N 1
ATOM 1687 C CA . ILE A 1 209 ? -18.804 1.564 14.500 1.00 98.31 209 ILE A CA 1
ATOM 1688 C C . ILE A 1 209 ? -19.880 2.653 14.458 1.00 98.31 209 ILE A C 1
ATOM 1690 O O . ILE A 1 209 ? -20.748 2.637 13.591 1.00 98.31 209 ILE A O 1
ATOM 1694 N N . ASN A 1 210 ? -19.805 3.643 15.352 1.00 98.25 210 ASN A N 1
ATOM 1695 C CA . ASN A 1 210 ? -20.774 4.739 15.377 1.00 98.25 210 ASN A CA 1
ATOM 1696 C C . ASN A 1 210 ? -20.731 5.583 14.095 1.00 98.25 210 ASN A C 1
ATOM 1698 O O . ASN A 1 210 ? -21.780 5.998 13.601 1.00 98.25 210 ASN A O 1
ATOM 1702 N N . ARG A 1 211 ? -19.536 5.837 13.543 1.00 98.00 211 ARG A N 1
ATOM 1703 C CA . ARG A 1 211 ? -19.381 6.544 12.263 1.00 98.00 211 ARG A CA 1
ATOM 1704 C C . ARG A 1 211 ? -20.022 5.760 11.119 1.00 98.00 211 ARG A C 1
ATOM 1706 O O . ARG A 1 211 ? -20.767 6.347 10.338 1.00 98.00 211 ARG A O 1
ATOM 1713 N N . ASP A 1 212 ? -19.771 4.457 11.051 1.00 97.56 212 ASP A N 1
ATOM 1714 C CA . ASP A 1 212 ? -20.337 3.590 10.017 1.00 97.56 212 ASP A CA 1
ATOM 1715 C C . ASP A 1 212 ? -21.856 3.479 10.133 1.00 97.56 212 ASP A C 1
ATOM 1717 O O . ASP A 1 212 ? -22.535 3.612 9.125 1.00 97.56 212 ASP A O 1
ATOM 1721 N N . ARG A 1 213 ? -22.408 3.342 11.345 1.00 98.19 213 ARG A N 1
ATOM 1722 C CA . ARG A 1 213 ? -23.863 3.338 11.574 1.00 98.19 213 ARG A CA 1
ATOM 1723 C C . ARG A 1 213 ? -24.530 4.629 11.107 1.00 98.19 213 ARG A C 1
ATOM 1725 O O . ARG A 1 213 ? -25.543 4.586 10.420 1.00 98.19 213 ARG A O 1
ATOM 1732 N N . LYS A 1 214 ? -23.947 5.788 11.442 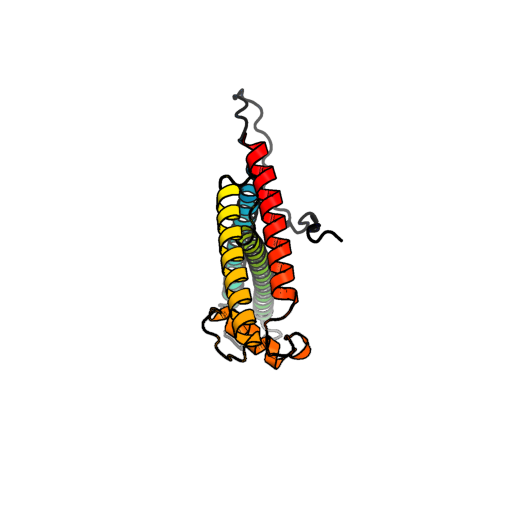1.00 98.06 214 LYS A N 1
ATOM 1733 C CA . LYS A 1 214 ? -24.444 7.091 10.963 1.00 98.06 214 LYS A CA 1
ATOM 1734 C C . LYS A 1 214 ? -24.400 7.181 9.439 1.00 98.06 214 LYS A C 1
ATOM 1736 O O . LYS A 1 214 ? -25.315 7.729 8.831 1.00 98.06 214 LYS A O 1
ATOM 1741 N N . ARG A 1 215 ? -23.337 6.652 8.827 1.00 97.06 215 ARG A N 1
ATOM 1742 C CA . ARG A 1 215 ? -23.188 6.604 7.372 1.00 97.06 215 ARG A CA 1
ATOM 1743 C C . ARG A 1 215 ? -24.226 5.680 6.732 1.00 97.06 215 ARG A C 1
ATOM 1745 O O . ARG A 1 215 ? -24.878 6.114 5.794 1.00 97.06 215 ARG A O 1
ATOM 1752 N N . LEU A 1 216 ? -24.413 4.474 7.263 1.00 97.06 216 LEU A N 1
ATOM 1753 C CA . LEU A 1 216 ? -25.403 3.496 6.810 1.00 97.06 216 LEU A CA 1
ATOM 1754 C C . LEU A 1 216 ? -26.816 4.093 6.828 1.00 97.06 216 LEU A C 1
ATOM 1756 O O . LEU A 1 216 ? -27.451 4.161 5.783 1.00 97.06 216 LEU A O 1
ATOM 1760 N N . ALA A 1 217 ? -27.235 4.665 7.960 1.00 97.06 217 ALA A N 1
ATOM 1761 C CA . ALA A 1 217 ? -28.550 5.295 8.091 1.00 97.06 217 ALA A CA 1
ATOM 1762 C C . ALA A 1 217 ? -28.759 6.467 7.111 1.00 97.06 217 ALA A C 1
ATOM 1764 O O . ALA A 1 217 ? -29.872 6.713 6.655 1.00 97.06 217 ALA A O 1
ATOM 1765 N N . ARG A 1 218 ? -27.696 7.215 6.779 1.00 96.62 218 ARG A N 1
ATOM 1766 C CA . ARG A 1 218 ? -27.753 8.273 5.756 1.00 96.62 218 ARG A CA 1
ATOM 1767 C C . ARG A 1 218 ? -27.935 7.701 4.347 1.00 96.62 218 ARG A C 1
ATOM 1769 O O . ARG A 1 218 ? -28.600 8.335 3.537 1.00 96.62 218 ARG A O 1
ATOM 1776 N N . LEU A 1 219 ? -27.306 6.566 4.043 1.00 94.81 219 LEU A N 1
ATOM 1777 C CA . LEU A 1 219 ? -27.404 5.914 2.734 1.00 94.81 219 LEU A CA 1
ATOM 1778 C C . LEU A 1 219 ? -28.766 5.253 2.528 1.00 94.81 219 LEU A C 1
ATOM 1780 O O . LEU A 1 219 ? -29.331 5.410 1.452 1.00 94.81 219 LEU A O 1
ATOM 1784 N N . GLU A 1 220 ? -29.291 4.575 3.550 1.00 94.25 220 GLU A N 1
ATOM 1785 C CA . GLU A 1 220 ? -30.624 3.956 3.532 1.00 94.25 220 GLU A CA 1
ATOM 1786 C C . GLU A 1 220 ? -31.701 5.013 3.249 1.00 94.25 220 GLU A C 1
ATOM 1788 O O . GLU A 1 220 ? -32.391 4.921 2.242 1.00 94.25 220 GLU A O 1
ATOM 1793 N N . LYS A 1 221 ? -31.702 6.126 3.998 1.00 94.44 221 LYS A N 1
ATOM 1794 C CA . LYS A 1 221 ? -32.627 7.259 3.784 1.00 94.44 221 LYS A CA 1
ATOM 1795 C C . LYS A 1 221 ? -32.558 7.932 2.411 1.00 94.44 221 LYS A C 1
ATOM 1797 O O . LYS A 1 221 ? -33.425 8.732 2.097 1.00 94.44 221 LYS A O 1
ATOM 1802 N N . ARG A 1 222 ? -31.469 7.746 1.661 1.00 90.88 222 ARG A N 1
ATOM 1803 C CA . ARG A 1 222 ? -31.309 8.317 0.314 1.00 90.88 222 ARG A CA 1
ATOM 1804 C C . ARG A 1 222 ? -31.809 7.360 -0.770 1.00 90.88 222 ARG A C 1
ATOM 1806 O O . ARG A 1 222 ? -31.944 7.783 -1.914 1.00 90.88 222 ARG A O 1
ATOM 1813 N N . ARG A 1 223 ? -31.953 6.073 -0.440 1.00 82.81 223 ARG A N 1
ATOM 1814 C CA . ARG A 1 223 ? -32.470 5.040 -1.343 1.00 82.81 223 ARG A CA 1
ATOM 1815 C C . ARG A 1 223 ? -33.980 4.841 -1.196 1.00 82.81 223 ARG A C 1
ATOM 1817 O O . ARG A 1 223 ? -34.580 4.392 -2.167 1.00 82.81 223 ARG A O 1
ATOM 1824 N N . ASP A 1 224 ? -34.534 5.170 -0.029 1.00 64.06 224 ASP A N 1
ATOM 1825 C CA . ASP A 1 224 ? -35.976 5.347 0.202 1.00 64.06 224 ASP A CA 1
ATOM 1826 C C . ASP A 1 224 ? -36.500 6.618 -0.490 1.00 64.06 224 ASP A C 1
ATOM 1828 O O . ASP A 1 224 ? -37.620 6.564 -1.046 1.00 64.06 224 ASP A O 1
#

Sequence (224 aa):
MDPNRINDQPDEDNPKGADRHEADRGRDGEDVVKPRLTYRERRERRAERRRSWAEDRTRKAGAAAEAARAATAGIPFGQPILAGHHSQRRHERALERADDKTRKAVEHSRMADHHEQAASTIESQLDASIYDDDPDAIDRLRERIEVREAKRERIKQFNRNRRKGSRDLAPLNEQEQKELADTARVAPYQLGPKGEAPRYWLSNLGANINRDRKRLARLEKRRD

Radius of gyration: 29.78 Å; chains: 1; bounding box: 80×37×77 Å

Foldseek 3Di:
DDPPPPPPDPPPPPPDDDDDPDDDDDDDDPPPVDPDDDPLRVLLVLLVVLLVLLVVLQVLLVVLQVQLCVLCVVPPPPDDQDPPDPCNVSNVVSNVSSVVSNVSSVVSNVSSVVSNVVSVVSVVCSVPDQDLPDPCSLVVLVVVLVVLVLQLVLLVVQQVCLVVVHPDPVSDDPVRVVVLVVCCVPPVVQADPSSGDGPVSNVVSVVVSVVSVVSSVVSVVVVD